Protein AF-V4LLI7-F1 (afdb_monomer)

Radius of gyration: 24.51 Å; Cα contacts (8 Å, |Δi|>4): 148; chains: 1; bounding box: 52×26×86 Å

pLDDT: mean 81.38, std 11.49, range [40.97, 94.88]

Nearest PDB structures (foldseek):
  4tx5-assembly1_A  TM=6.443E-01  e=1.376E+00  Homo sapiens
  8gl3-assembly1_A  TM=2.861E-01  e=9.335E-01  synthetic construct
  7sqc-assembly1_W1  TM=3.956E-01  e=3.633E+00  Chlamydomonas reinhardtii
  1i4d-assembly1_A  TM=3.201E-01  e=7.898E+00  Homo sapiens
  1jad-assembly1_B  TM=3.041E-01  e=8.291E+00  Meleagris gallopavo

Foldseek 3Di:
DPPVVLVVVLVVLLVVLVVQLVVLVVCLVVLLVVLVVQLVVLQVQLVVLCVVLVPDDPCNLVSLLVSLVSLLVLQVSLVVSLVVSLVSLLSNLVSLLVSLVSCVVVVNNPPDPSCVVVVVVVLSVVSVPPVSSVVVSVCQCDPPPHPSNVSNVVSNCSNVVSNCCSVVSVVVVVVVVVVVD

Solvent-accessible surface area (backbone atoms only — not comparable to full-atom values): 9522 Å² total; per-residue (Å²): 146,69,67,74,61,60,61,54,50,49,54,53,50,51,52,49,41,53,50,53,29,50,49,26,50,48,52,30,55,50,53,49,50,52,49,52,54,49,49,52,49,44,50,52,52,23,51,53,31,37,58,51,23,73,46,89,52,100,55,16,69,56,26,41,51,52,20,23,53,47,26,43,52,38,31,62,50,30,57,52,49,49,55,54,43,50,51,29,49,50,52,26,47,51,35,50,52,51,50,48,51,52,29,50,77,69,73,50,47,93,75,45,77,84,43,48,67,44,58,75,69,57,44,68,81,44,64,86,39,66,70,50,45,54,49,49,49,50,45,62,66,62,38,78,90,32,72,65,35,54,49,50,51,51,38,48,50,52,14,50,54,28,37,52,48,29,52,51,52,52,52,53,50,54,54,48,56,70,74,75,113

Mean predicted aligned error: 8.88 Å

Sequence (181 aa):
MSDINAEHVSMEELSLVRTEMLTALGMFLEHLKYTVTLMTSIIAVALALASFGLREGEYANLAVVVSSVLLFAVLPISIVSTKIVRRYYKIYASNYIYSARLHKAAGAVPEHPWNQDLINCGFLEDIDSEDAVDKFIDDECNDEKHSWYFYKRLLAAFGICCTIAAIVFPMYWFGFVANSG

Secondary structure (DSSP, 8-state):
--SHHHHHHHHHHHHHHHHHHHHHHHHHHHHHHHHHHHHHHHHHHHHHHHHHHTS-STTHHHHHHHHHHHHHHHHHHHHHHHHHHHHHHHHHHHHHHHHHHHHHHTT-GGG-GGGHHHHHTTTTTTTT-HHHHHHHHHHHTT-TTSHHHHHHHHHHHHHHHHHHHHHHHHHHHHHHHHH--

Structure (mmCIF, N/CA/C/O backbone):
data_AF-V4LLI7-F1
#
_entry.id   AF-V4LLI7-F1
#
loop_
_atom_site.group_PDB
_atom_site.id
_atom_site.type_symbol
_atom_site.label_atom_id
_atom_site.label_alt_id
_atom_site.label_comp_id
_atom_site.label_asym_id
_atom_site.label_entity_id
_atom_site.label_seq_id
_atom_site.pdbx_PDB_ins_code
_atom_site.Cartn_x
_atom_site.Cartn_y
_atom_site.Cartn_z
_atom_site.occupancy
_atom_site.B_iso_or_equiv
_atom_site.auth_seq_id
_atom_site.auth_comp_id
_atom_site.auth_asym_id
_atom_site.auth_atom_id
_atom_site.pdbx_PDB_model_num
ATOM 1 N N . MET A 1 1 ? 16.791 3.839 -47.723 1.00 40.97 1 MET A N 1
ATOM 2 C CA . MET A 1 1 ? 15.669 4.790 -47.536 1.00 40.97 1 MET A CA 1
ATOM 3 C C . MET A 1 1 ? 14.623 4.153 -46.613 1.00 40.97 1 MET A C 1
ATOM 5 O O . MET A 1 1 ? 13.470 4.021 -46.993 1.00 40.97 1 MET A O 1
ATOM 9 N N . SER A 1 2 ? 15.047 3.716 -45.417 1.00 44.56 2 SER A N 1
ATOM 10 C CA . SER A 1 2 ? 14.179 3.105 -44.390 1.00 44.56 2 SER A CA 1
ATOM 11 C C . SER A 1 2 ? 14.598 3.434 -42.950 1.00 44.56 2 SER A C 1
ATOM 13 O O . SER A 1 2 ? 13.983 2.921 -42.027 1.00 44.56 2 SER A O 1
ATOM 15 N N . ASP A 1 3 ? 15.602 4.289 -42.739 1.00 46.53 3 ASP A N 1
ATOM 16 C CA . ASP A 1 3 ? 16.143 4.547 -41.393 1.00 46.53 3 ASP A CA 1
ATOM 17 C C . ASP A 1 3 ? 15.426 5.695 -40.665 1.00 46.53 3 ASP A C 1
ATOM 19 O O . ASP A 1 3 ? 15.459 5.777 -39.446 1.00 46.53 3 ASP A O 1
ATOM 23 N N . ILE A 1 4 ? 14.674 6.526 -41.397 1.00 48.38 4 ILE A N 1
ATOM 24 C CA . ILE A 1 4 ? 13.946 7.673 -40.826 1.00 48.38 4 ILE A CA 1
ATOM 25 C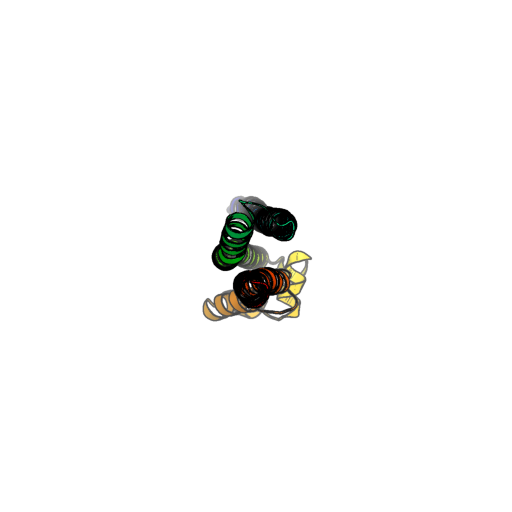 C . ILE A 1 4 ? 12.702 7.220 -40.034 1.00 48.38 4 ILE A C 1
ATOM 27 O O . ILE A 1 4 ? 12.253 7.933 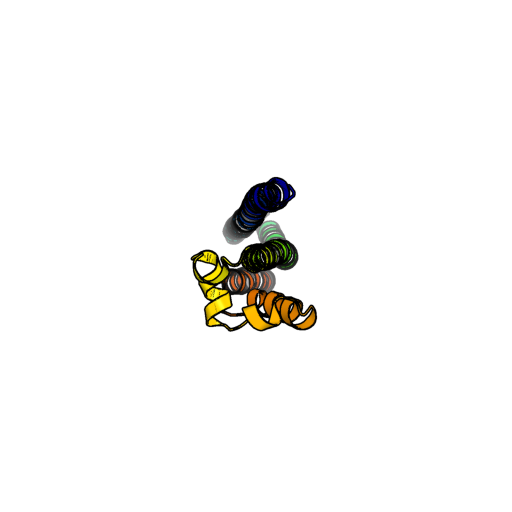-39.146 1.00 48.38 4 ILE A O 1
ATOM 31 N N . ASN A 1 5 ? 12.165 6.020 -40.292 1.00 49.16 5 ASN A N 1
ATOM 32 C CA . ASN A 1 5 ? 10.968 5.526 -39.597 1.00 49.16 5 ASN A CA 1
ATOM 33 C C . ASN A 1 5 ? 11.275 4.763 -38.299 1.00 49.16 5 ASN A C 1
ATOM 35 O O . ASN A 1 5 ? 10.436 4.761 -37.409 1.00 49.16 5 ASN A O 1
ATOM 39 N N . ALA A 1 6 ? 12.444 4.131 -38.160 1.00 50.97 6 ALA A N 1
ATOM 40 C CA . ALA A 1 6 ? 12.778 3.380 -36.944 1.00 50.97 6 ALA A CA 1
ATOM 41 C C . ALA A 1 6 ? 13.158 4.310 -35.777 1.00 50.97 6 ALA A C 1
ATOM 43 O O . ALA A 1 6 ? 12.770 4.076 -34.636 1.00 50.97 6 ALA A O 1
ATOM 44 N N . GLU A 1 7 ? 13.869 5.399 -36.075 1.00 52.12 7 GLU A N 1
ATOM 45 C CA . GLU A 1 7 ? 14.318 6.377 -35.078 1.00 52.12 7 GLU A CA 1
ATOM 46 C C . GLU A 1 7 ? 13.181 7.305 -34.603 1.00 52.12 7 GLU A C 1
ATOM 48 O O . GLU A 1 7 ? 13.148 7.729 -33.451 1.00 52.12 7 GLU A O 1
ATOM 53 N N . HIS A 1 8 ? 12.197 7.584 -35.464 1.00 51.03 8 HIS A N 1
ATOM 54 C CA . HIS A 1 8 ? 11.041 8.411 -35.100 1.00 51.03 8 HIS A CA 1
ATOM 55 C C . HIS A 1 8 ? 10.012 7.647 -34.250 1.00 51.03 8 HIS A C 1
ATOM 57 O O . HIS A 1 8 ? 9.413 8.230 -33.346 1.00 51.03 8 HIS A O 1
ATOM 63 N N . VAL A 1 9 ? 9.844 6.344 -34.514 1.00 54.94 9 VAL A N 1
ATOM 64 C CA . VAL A 1 9 ? 8.991 5.442 -33.723 1.00 54.94 9 VAL A CA 1
ATOM 65 C C . VAL A 1 9 ? 9.580 5.232 -32.326 1.00 54.94 9 VAL A C 1
ATOM 67 O O . VAL A 1 9 ? 8.841 5.294 -31.348 1.00 54.94 9 VAL A O 1
ATOM 70 N N . SER A 1 10 ? 10.907 5.111 -32.196 1.00 66.75 10 SER A N 1
ATOM 71 C CA . SER A 1 10 ? 11.543 4.896 -30.890 1.00 66.75 10 SER A CA 1
ATOM 72 C C . SER A 1 10 ? 11.379 6.084 -29.935 1.00 66.75 10 SER A C 1
ATOM 74 O O . SER A 1 10 ? 11.133 5.879 -28.749 1.00 66.75 10 SER A O 1
ATOM 76 N N . MET A 1 11 ? 11.451 7.329 -30.423 1.00 68.06 11 MET A N 1
ATOM 77 C CA . MET A 1 11 ? 11.279 8.524 -29.583 1.00 68.06 11 MET A CA 1
ATOM 78 C C . MET A 1 11 ? 9.832 8.732 -29.126 1.00 68.06 11 MET A C 1
ATOM 80 O O . MET A 1 11 ? 9.595 9.096 -27.970 1.00 68.06 11 MET A O 1
ATOM 84 N N . GLU A 1 12 ? 8.860 8.487 -30.007 1.00 76.12 12 GLU A N 1
ATOM 85 C CA . GLU A 1 12 ? 7.439 8.562 -29.658 1.00 76.12 12 GLU A CA 1
ATOM 86 C C . GLU A 1 12 ? 7.077 7.469 -28.641 1.00 76.12 12 GLU A C 1
ATOM 88 O O . GLU A 1 12 ? 6.491 7.769 -27.598 1.00 76.12 12 GLU A O 1
ATOM 93 N N . GLU A 1 13 ? 7.543 6.236 -28.860 1.00 76.56 13 GLU A N 1
ATOM 94 C CA . GLU A 1 13 ? 7.381 5.118 -27.925 1.00 76.56 13 GLU A CA 1
ATOM 95 C C . GLU A 1 13 ? 8.051 5.389 -26.573 1.00 76.56 13 GLU A C 1
ATOM 97 O O . GLU A 1 13 ? 7.426 5.204 -25.531 1.00 76.56 13 GLU A O 1
ATOM 102 N N . LEU A 1 14 ? 9.284 5.905 -26.549 1.00 73.81 14 LEU A N 1
ATOM 103 C CA . LEU A 1 14 ? 9.975 6.280 -25.310 1.00 73.81 14 LEU A CA 1
ATOM 104 C C . LEU A 1 14 ? 9.216 7.366 -24.534 1.00 73.81 14 LEU A C 1
ATOM 106 O O . LEU A 1 14 ? 9.116 7.301 -23.305 1.00 73.81 14 LEU A O 1
ATOM 110 N N . SER A 1 15 ? 8.655 8.353 -25.237 1.00 80.69 15 SER A N 1
ATOM 111 C CA . SER A 1 15 ? 7.860 9.418 -24.619 1.00 80.69 15 SER A CA 1
ATOM 112 C C . SER A 1 15 ? 6.543 8.897 -24.028 1.00 80.69 15 SER A C 1
ATOM 114 O O . SER A 1 15 ? 6.158 9.297 -22.922 1.00 80.69 15 SER A O 1
ATOM 116 N N . LEU A 1 16 ? 5.895 7.950 -24.712 1.00 84.00 16 LEU A N 1
ATOM 117 C CA . LEU A 1 16 ? 4.684 7.286 -24.243 1.00 84.00 16 LEU A CA 1
ATOM 118 C C . LEU A 1 16 ? 4.978 6.445 -22.999 1.00 84.00 16 LEU A C 1
ATOM 120 O O . LEU A 1 16 ? 4.323 6.616 -21.976 1.00 84.00 16 LEU A O 1
ATOM 124 N N . VAL A 1 17 ? 6.017 5.610 -23.042 1.00 82.69 17 VAL A N 1
ATOM 125 C CA . VAL A 1 17 ? 6.423 4.743 -21.924 1.00 82.69 17 VAL A CA 1
ATOM 126 C C . VAL A 1 17 ? 6.783 5.561 -20.694 1.00 82.69 17 VAL A C 1
ATOM 128 O O . VAL A 1 17 ? 6.377 5.232 -19.580 1.00 82.69 17 VAL A O 1
ATOM 131 N N . ARG A 1 18 ? 7.490 6.678 -20.884 1.00 81.38 18 ARG A N 1
ATOM 132 C CA . ARG A 1 18 ? 7.769 7.632 -19.809 1.00 81.38 18 ARG A CA 1
ATOM 133 C C . ARG A 1 18 ? 6.481 8.179 -19.194 1.00 81.38 18 ARG A C 1
ATOM 135 O O . ARG A 1 18 ? 6.380 8.268 -17.971 1.00 81.38 18 ARG A O 1
ATOM 142 N N . THR A 1 19 ? 5.516 8.555 -20.026 1.00 87.00 19 THR A N 1
ATOM 143 C CA . THR A 1 19 ? 4.228 9.093 -19.574 1.00 87.00 19 THR A CA 1
ATOM 144 C C . THR A 1 19 ? 3.424 8.043 -18.810 1.00 87.00 19 THR A C 1
ATOM 146 O O . THR A 1 19 ? 2.926 8.332 -17.723 1.00 87.00 19 THR A O 1
ATOM 149 N N . GLU A 1 20 ? 3.357 6.811 -19.311 1.00 85.44 20 GLU A N 1
ATOM 150 C CA . GLU A 1 20 ? 2.684 5.686 -18.653 1.00 85.44 20 GLU A CA 1
ATOM 151 C C . GLU A 1 20 ? 3.346 5.320 -17.320 1.00 85.44 20 GLU A C 1
ATOM 153 O O . GLU A 1 20 ? 2.668 5.132 -16.310 1.00 85.44 20 GLU A O 1
ATOM 158 N N . MET A 1 21 ? 4.680 5.301 -17.270 1.00 84.12 21 MET A N 1
ATOM 159 C CA . MET A 1 21 ? 5.430 5.033 -16.044 1.00 84.12 21 MET A CA 1
ATOM 160 C C . MET A 1 21 ? 5.173 6.103 -14.973 1.00 84.12 21 MET A C 1
ATOM 162 O O . MET A 1 21 ? 4.909 5.772 -13.815 1.00 84.12 21 MET A O 1
ATOM 166 N N . LEU A 1 22 ? 5.202 7.387 -15.353 1.00 85.94 22 LEU A N 1
ATOM 167 C CA . LEU A 1 22 ? 4.898 8.498 -14.444 1.00 85.94 22 LEU A CA 1
ATOM 168 C C . LEU A 1 22 ? 3.431 8.491 -14.005 1.00 85.94 22 LEU A C 1
ATOM 170 O O . LEU A 1 22 ? 3.147 8.751 -12.837 1.00 85.94 22 LEU A O 1
ATOM 174 N N . THR A 1 23 ? 2.510 8.142 -14.902 1.00 89.12 23 THR A N 1
ATOM 175 C CA . THR A 1 23 ? 1.084 7.985 -14.586 1.00 89.12 23 THR A CA 1
ATOM 176 C C . THR A 1 23 ? 0.868 6.849 -13.588 1.00 89.12 23 THR A C 1
ATOM 178 O O . THR A 1 23 ? 0.175 7.033 -12.589 1.00 89.12 23 THR A O 1
ATOM 181 N N . ALA A 1 24 ? 1.514 5.696 -13.785 1.00 86.00 24 ALA A N 1
ATOM 182 C CA . ALA A 1 24 ? 1.456 4.568 -12.857 1.00 86.00 24 ALA A CA 1
ATOM 183 C C . ALA A 1 24 ? 2.016 4.927 -11.472 1.00 86.00 24 ALA A C 1
ATOM 185 O O . ALA A 1 24 ? 1.401 4.603 -10.453 1.00 86.00 24 ALA A O 1
ATOM 186 N N . LEU A 1 25 ? 3.140 5.650 -11.428 1.00 86.00 25 LEU A N 1
ATOM 187 C CA . LEU A 1 25 ? 3.723 6.142 -10.181 1.00 86.00 25 LEU A CA 1
ATOM 188 C C . LEU A 1 25 ? 2.816 7.179 -9.495 1.00 86.00 25 LEU A C 1
ATOM 190 O O . LEU A 1 25 ? 2.650 7.149 -8.275 1.00 86.00 25 LEU A O 1
AT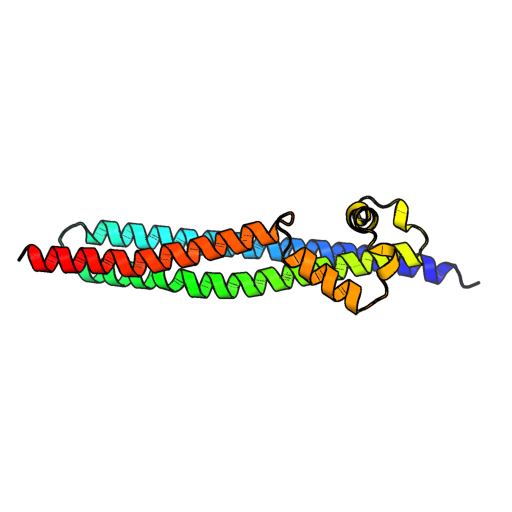OM 194 N N . GLY A 1 26 ? 2.185 8.059 -10.275 1.00 88.19 26 GLY A N 1
ATOM 195 C CA . GLY A 1 26 ? 1.189 9.016 -9.798 1.00 88.19 26 GLY A CA 1
ATOM 196 C C . GLY A 1 26 ? -0.005 8.316 -9.152 1.00 88.19 26 GLY A C 1
ATOM 197 O O . GLY A 1 26 ? -0.313 8.583 -7.992 1.00 88.19 26 GLY A O 1
ATOM 198 N N . MET A 1 27 ? -0.605 7.344 -9.846 1.00 88.50 27 MET A N 1
ATOM 199 C CA . MET A 1 27 ? -1.709 6.530 -9.321 1.00 88.50 27 MET A CA 1
ATOM 200 C C . MET A 1 27 ? -1.313 5.767 -8.051 1.00 88.50 27 MET A C 1
ATOM 202 O O . MET A 1 27 ? -2.100 5.689 -7.107 1.00 88.50 27 MET A O 1
ATOM 206 N N . PHE A 1 28 ? -0.089 5.234 -7.995 1.00 88.00 28 PHE A N 1
ATOM 207 C CA . PHE A 1 28 ? 0.460 4.588 -6.804 1.00 88.00 28 PHE A CA 1
ATOM 208 C C . PHE A 1 28 ? 0.498 5.545 -5.601 1.00 88.00 28 PHE A C 1
ATOM 210 O O . PHE A 1 28 ? -0.060 5.226 -4.547 1.00 88.00 28 PHE A O 1
ATOM 217 N N . LEU A 1 29 ? 1.112 6.723 -5.757 1.00 87.62 29 LEU A N 1
ATOM 218 C CA . LEU A 1 29 ? 1.264 7.703 -4.675 1.00 87.62 29 LEU A CA 1
ATOM 219 C C . LEU A 1 29 ? -0.080 8.289 -4.239 1.00 87.62 29 LEU A C 1
ATOM 221 O O . LEU A 1 29 ? -0.334 8.455 -3.045 1.00 87.62 29 LEU A O 1
ATOM 225 N N . GLU A 1 30 ? -0.950 8.587 -5.196 1.00 92.62 30 GLU A N 1
ATOM 226 C CA . GLU A 1 30 ? -2.263 9.164 -4.945 1.00 92.62 30 GLU A CA 1
ATOM 227 C C . GLU A 1 30 ? -3.174 8.176 -4.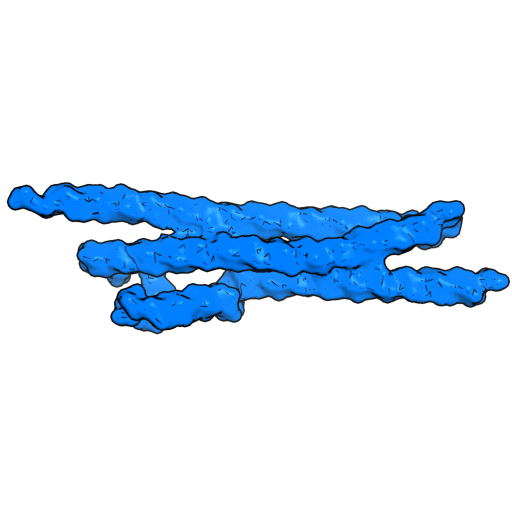209 1.00 92.62 30 GLU A C 1
ATOM 229 O O . GLU A 1 30 ? -3.752 8.511 -3.171 1.00 92.62 30 GLU A O 1
ATOM 234 N N . HIS A 1 31 ? -3.240 6.924 -4.670 1.00 91.12 31 HIS A N 1
ATOM 235 C CA . HIS A 1 31 ? -4.050 5.897 -4.018 1.00 91.12 31 HIS A CA 1
ATOM 236 C C . HIS A 1 31 ? -3.553 5.588 -2.605 1.00 91.12 31 HIS A C 1
ATOM 238 O O . HIS A 1 31 ? -4.351 5.407 -1.679 1.00 91.12 31 HIS A O 1
ATOM 244 N N . LEU A 1 32 ? -2.233 5.564 -2.418 1.00 89.00 32 LEU A N 1
ATOM 245 C CA . LEU A 1 32 ? -1.625 5.401 -1.108 1.00 89.00 32 LEU A CA 1
ATOM 246 C C . LEU A 1 32 ? -1.983 6.568 -0.179 1.00 89.00 32 LEU A C 1
ATOM 248 O O . LEU A 1 32 ? -2.425 6.329 0.946 1.00 89.00 32 LEU A O 1
ATOM 252 N N . LYS A 1 33 ? -1.845 7.814 -0.647 1.00 91.81 33 LYS A N 1
ATOM 253 C CA . LYS A 1 33 ? -2.213 9.015 0.115 1.00 91.81 33 LYS A CA 1
ATOM 254 C C . LYS A 1 33 ? -3.666 8.937 0.572 1.00 91.81 33 LYS A C 1
ATOM 256 O O . LYS A 1 33 ? -3.926 9.044 1.768 1.00 91.81 33 LYS A O 1
ATOM 261 N N . TYR A 1 34 ? -4.600 8.687 -0.345 1.00 92.81 34 TYR A N 1
ATOM 262 C CA . TYR A 1 34 ? -6.019 8.587 -0.001 1.00 92.81 34 TYR A CA 1
ATOM 263 C C . TYR A 1 34 ? -6.319 7.424 0.942 1.00 92.81 34 TYR A C 1
ATOM 265 O O . TYR A 1 34 ? -7.104 7.592 1.871 1.00 92.81 34 TYR A O 1
ATOM 273 N N . THR A 1 35 ? -5.661 6.276 0.762 1.00 92.44 35 THR A N 1
ATOM 274 C CA . THR A 1 35 ? -5.806 5.127 1.666 1.00 92.44 35 THR A CA 1
ATOM 275 C C . THR A 1 35 ? -5.364 5.486 3.083 1.00 92.44 35 THR A C 1
ATOM 277 O O . THR A 1 35 ? -6.108 5.262 4.036 1.00 92.44 35 THR A O 1
ATOM 280 N N . VAL A 1 36 ? -4.175 6.073 3.241 1.00 90.88 36 VAL A N 1
ATOM 281 C CA . VAL A 1 36 ? -3.646 6.458 4.556 1.00 90.88 36 VAL A CA 1
ATOM 282 C C . VAL A 1 36 ? -4.521 7.540 5.190 1.00 90.88 36 VAL A C 1
ATOM 284 O O . VAL A 1 36 ? -4.859 7.441 6.370 1.00 90.88 36 VAL A O 1
ATOM 287 N N . THR A 1 37 ? -4.960 8.538 4.419 1.00 94.12 37 THR A N 1
ATOM 288 C CA . THR A 1 37 ? -5.888 9.572 4.902 1.00 94.12 37 THR A CA 1
ATOM 289 C C . THR A 1 37 ? -7.221 8.971 5.352 1.00 94.12 37 THR A C 1
ATOM 291 O O . THR A 1 37 ? -7.721 9.326 6.418 1.00 94.12 37 THR A O 1
ATOM 294 N N . LEU A 1 38 ? -7.787 8.029 4.596 1.00 93.31 38 LEU A N 1
ATOM 295 C CA . LEU A 1 38 ? -9.023 7.342 4.965 1.00 93.31 38 LEU A CA 1
ATOM 296 C C . LEU A 1 38 ? -8.854 6.551 6.269 1.00 93.31 38 LEU A C 1
ATOM 298 O O . LEU A 1 38 ? -9.646 6.725 7.192 1.00 93.31 38 LEU A O 1
ATOM 302 N N . MET A 1 39 ? -7.804 5.730 6.378 1.00 93.06 39 MET A N 1
ATOM 303 C CA . MET A 1 39 ? -7.538 4.936 7.583 1.00 93.06 39 MET A CA 1
ATOM 304 C C . MET A 1 39 ? -7.331 5.812 8.817 1.00 93.06 39 MET A C 1
ATOM 306 O O . MET A 1 39 ? -7.934 5.568 9.857 1.00 93.06 39 MET A O 1
ATOM 310 N N . THR A 1 40 ? -6.513 6.857 8.702 1.00 93.31 40 THR A N 1
ATOM 311 C CA . THR A 1 40 ? -6.261 7.790 9.811 1.00 93.31 40 THR A CA 1
ATOM 312 C C . THR A 1 40 ? -7.519 8.558 10.215 1.00 93.31 40 THR A C 1
ATOM 314 O O . THR A 1 40 ? -7.747 8.745 11.408 1.00 93.31 40 THR A O 1
ATOM 317 N N . SER A 1 41 ? -8.385 8.917 9.262 1.00 94.88 41 SER A N 1
ATOM 318 C CA . SER A 1 41 ? -9.689 9.531 9.551 1.00 94.88 41 SER A CA 1
ATOM 319 C C . SER A 1 41 ? -10.616 8.573 10.299 1.00 94.88 41 SER A C 1
ATOM 321 O O . SER A 1 41 ? -11.228 8.967 11.289 1.00 94.88 41 SER A O 1
ATOM 323 N N . ILE A 1 42 ? -10.688 7.305 9.878 1.00 93.56 42 ILE A N 1
ATOM 324 C CA . ILE A 1 42 ? -11.467 6.268 10.574 1.00 93.56 42 ILE A CA 1
ATOM 325 C C . ILE A 1 42 ? -10.964 6.099 12.011 1.00 93.56 42 ILE A C 1
ATOM 327 O O . ILE A 1 42 ? -11.768 6.091 12.940 1.00 93.56 42 ILE A O 1
ATOM 331 N N . ILE A 1 43 ? -9.644 6.020 12.204 1.00 92.94 43 ILE A N 1
ATOM 332 C CA . ILE A 1 43 ? -9.028 5.917 13.532 1.00 92.94 43 ILE A CA 1
ATOM 333 C C . ILE A 1 43 ? -9.380 7.142 14.383 1.00 92.94 43 ILE A C 1
ATOM 335 O O . ILE A 1 43 ? -9.803 6.986 15.525 1.00 92.94 43 ILE A O 1
ATOM 339 N N . ALA A 1 44 ? -9.255 8.353 13.836 1.00 94.31 44 ALA A N 1
ATOM 340 C CA . ALA A 1 44 ? -9.574 9.584 14.555 1.00 94.31 44 ALA A CA 1
ATOM 341 C C . ALA A 1 44 ? -11.047 9.629 14.993 1.00 94.31 44 ALA A C 1
ATOM 343 O O . ALA A 1 44 ? -11.337 9.943 16.148 1.00 94.31 44 ALA A O 1
ATOM 344 N N . VAL A 1 45 ? -11.975 9.258 14.104 1.00 94.06 45 VAL A N 1
ATOM 345 C CA . VAL A 1 45 ? -13.409 9.179 14.420 1.00 94.06 45 VAL A CA 1
ATOM 346 C C . VAL A 1 45 ? -13.678 8.107 15.476 1.00 94.06 45 VAL A C 1
ATOM 348 O O . VAL A 1 45 ? -14.404 8.363 16.434 1.00 94.06 45 VAL A O 1
ATOM 351 N N . ALA A 1 46 ? -13.069 6.926 15.352 1.00 91.75 46 ALA A N 1
ATOM 352 C CA . ALA A 1 46 ? -13.233 5.853 16.324 1.00 91.75 46 ALA A CA 1
ATOM 353 C C . ALA A 1 46 ? -12.711 6.246 17.715 1.00 91.75 46 ALA A C 1
ATOM 355 O O . ALA A 1 46 ? -13.384 5.984 18.708 1.00 91.75 46 ALA A O 1
ATOM 356 N N . LEU A 1 47 ? -11.561 6.924 17.794 1.00 89.69 47 LEU A N 1
ATOM 357 C CA . LEU A 1 47 ? -11.014 7.444 19.050 1.00 89.69 47 LEU A CA 1
ATOM 358 C C . LEU A 1 47 ? -11.903 8.535 19.653 1.00 89.69 47 LEU A C 1
ATOM 360 O O . LEU A 1 47 ? -12.132 8.535 20.862 1.00 89.69 47 LEU A O 1
ATOM 364 N N . ALA A 1 48 ? -12.446 9.432 18.827 1.00 90.50 48 ALA A N 1
ATOM 365 C CA . ALA A 1 48 ? -13.396 10.436 19.289 1.00 90.50 48 ALA A CA 1
ATOM 366 C C . ALA A 1 48 ? -14.640 9.767 19.897 1.00 90.50 48 ALA A C 1
ATOM 368 O O . ALA A 1 48 ? -15.003 10.072 21.032 1.00 90.50 48 ALA A O 1
ATOM 369 N N . LEU A 1 49 ? -15.240 8.794 19.206 1.00 88.31 49 LEU A N 1
ATOM 370 C CA . LEU A 1 49 ? -16.390 8.032 19.707 1.00 88.31 49 LEU A CA 1
ATOM 371 C C . LEU A 1 49 ? -16.062 7.236 20.976 1.00 88.31 49 LEU A C 1
ATOM 373 O O . LEU A 1 49 ? -16.834 7.262 21.930 1.00 88.31 49 LEU A O 1
ATOM 377 N N . ALA A 1 50 ? -14.898 6.588 21.028 1.00 83.75 50 ALA A N 1
ATOM 378 C CA . ALA A 1 50 ? -14.415 5.902 22.221 1.00 83.75 50 ALA A CA 1
ATOM 379 C C . ALA A 1 50 ? -14.292 6.862 23.417 1.00 83.75 50 ALA A C 1
ATOM 381 O O . ALA A 1 50 ? -14.721 6.527 24.518 1.00 83.75 50 ALA A O 1
ATOM 382 N N . SER A 1 51 ? -13.779 8.078 23.197 1.00 83.25 51 SER A N 1
ATOM 383 C CA . SER A 1 51 ? -13.664 9.101 24.244 1.00 83.25 51 SER A CA 1
ATOM 384 C C . SER A 1 51 ? -15.023 9.596 24.752 1.00 83.25 51 SER A C 1
ATOM 386 O O . SER A 1 51 ? -15.168 9.863 25.944 1.00 83.25 51 SER A O 1
ATOM 388 N N . PHE A 1 52 ? -16.034 9.665 23.876 1.00 79.38 52 PHE A N 1
ATOM 389 C CA . PHE A 1 52 ? -17.417 9.914 24.285 1.00 79.38 52 PHE A CA 1
ATOM 390 C C . PHE A 1 52 ? -17.984 8.742 25.083 1.00 79.38 52 PHE A C 1
ATOM 392 O O . PHE A 1 52 ? -18.679 8.978 26.061 1.00 79.38 52 PHE A O 1
ATOM 399 N N . GLY A 1 53 ? -17.647 7.504 24.710 1.00 70.62 53 GLY A N 1
ATOM 400 C CA . GLY A 1 53 ? -18.042 6.299 25.439 1.00 70.62 53 GLY A CA 1
ATOM 401 C C . GLY A 1 53 ? -17.551 6.277 26.886 1.00 70.62 53 GLY A C 1
ATOM 402 O O . GLY A 1 53 ? -18.297 5.886 27.770 1.00 70.62 53 GLY A O 1
ATOM 403 N N . LEU A 1 54 ? -16.343 6.785 27.150 1.00 70.12 54 LEU A N 1
ATOM 404 C CA . LEU A 1 54 ? -15.794 6.896 28.509 1.00 70.12 54 LEU A CA 1
ATOM 405 C C . LEU A 1 54 ? -16.565 7.872 29.415 1.00 70.12 54 LEU A C 1
ATOM 407 O O . LEU A 1 54 ? -16.394 7.840 30.632 1.00 70.12 54 LEU A O 1
ATOM 411 N N . ARG A 1 55 ? -17.382 8.764 28.847 1.00 71.25 55 ARG A N 1
ATOM 412 C CA . ARG A 1 55 ? -18.272 9.633 29.616 1.00 71.25 55 ARG A CA 1
ATOM 413 C C . ARG A 1 55 ? -19.579 8.874 29.817 1.00 71.25 55 ARG A C 1
ATOM 415 O O . ARG A 1 55 ? -20.332 8.700 28.865 1.00 71.25 55 ARG A O 1
ATOM 422 N N . GLU A 1 56 ? -19.817 8.399 31.039 1.00 63.88 56 GLU A N 1
ATOM 423 C CA . GLU A 1 56 ? -21.039 7.676 31.406 1.00 63.88 56 GLU A CA 1
ATOM 424 C C . GLU A 1 56 ? -22.287 8.411 30.884 1.00 63.88 56 GLU A C 1
ATOM 426 O O . GLU A 1 56 ? -22.533 9.574 31.210 1.00 63.88 56 GLU A O 1
ATOM 431 N N . GLY A 1 57 ? -23.048 7.746 30.014 1.00 67.38 57 GLY A N 1
ATOM 432 C CA . GLY A 1 57 ? -24.222 8.304 29.351 1.00 67.38 57 GLY A CA 1
ATOM 433 C C . GLY A 1 57 ? -24.979 7.239 28.562 1.00 67.38 57 GLY A C 1
ATOM 434 O O . GLY A 1 57 ? -24.429 6.182 28.248 1.00 67.38 57 GLY A O 1
ATOM 435 N N . GLU A 1 58 ? -26.238 7.517 28.209 1.00 75.81 58 GLU A N 1
ATOM 436 C CA . GLU A 1 58 ? -27.144 6.554 27.547 1.00 75.81 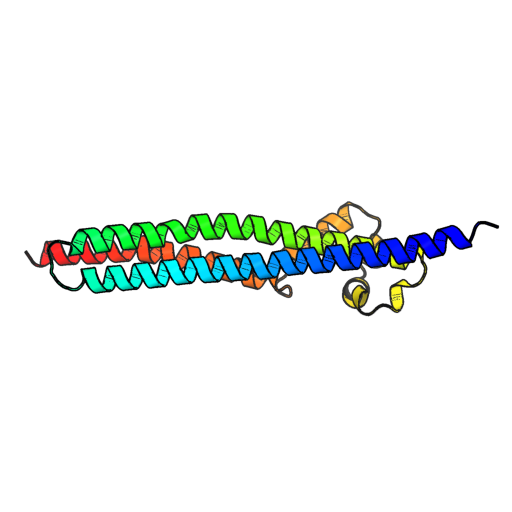58 GLU A CA 1
ATOM 437 C C . GLU A 1 58 ? -26.576 5.958 26.245 1.00 75.81 58 GLU A C 1
ATOM 439 O O . GLU A 1 58 ? -26.921 4.842 25.862 1.00 75.81 58 GLU A O 1
ATOM 444 N N . TYR A 1 59 ? -25.652 6.667 25.590 1.00 82.19 59 TYR A N 1
ATOM 445 C CA . TYR A 1 59 ? -25.054 6.263 24.315 1.00 82.19 59 TYR A CA 1
ATOM 446 C C . TYR A 1 59 ? -23.640 5.685 24.435 1.00 82.19 59 TYR A C 1
ATOM 448 O O . TYR A 1 59 ? -23.028 5.382 23.411 1.00 82.19 59 TYR A O 1
ATOM 456 N N . ALA A 1 60 ? -23.111 5.500 25.648 1.00 82.38 60 ALA A N 1
ATOM 457 C CA . ALA A 1 60 ? -21.733 5.056 25.851 1.00 82.38 60 ALA A CA 1
ATOM 458 C C . ALA A 1 60 ? -21.458 3.681 25.218 1.00 82.38 60 ALA A C 1
ATOM 460 O O . ALA A 1 60 ? -20.521 3.519 24.436 1.00 82.38 60 ALA A O 1
ATOM 461 N N . ASN A 1 61 ? -22.345 2.713 25.462 1.00 84.44 61 ASN A N 1
ATOM 462 C CA . ASN A 1 61 ? -22.242 1.372 24.880 1.00 84.44 61 ASN A CA 1
ATOM 463 C C . ASN A 1 61 ? -22.348 1.399 23.348 1.00 84.44 61 ASN A C 1
ATOM 465 O O . ASN A 1 61 ? -21.596 0.707 22.664 1.00 84.44 61 ASN A O 1
ATOM 469 N N . LEU A 1 62 ? -23.243 2.228 22.799 1.00 87.81 62 LEU A N 1
ATOM 470 C CA . LEU A 1 62 ? -23.387 2.384 21.352 1.00 87.81 62 LEU A CA 1
ATOM 471 C C . LEU A 1 62 ? -22.117 2.985 20.734 1.00 87.81 62 LEU A C 1
ATOM 473 O O . LEU A 1 62 ? -21.649 2.496 19.709 1.00 87.81 62 LEU A O 1
ATOM 477 N N . ALA A 1 63 ? -21.526 3.998 21.372 1.00 88.31 63 ALA A N 1
ATOM 478 C CA . ALA A 1 63 ? -20.300 4.638 20.906 1.00 88.31 63 ALA A CA 1
ATOM 479 C C . ALA A 1 63 ? -19.111 3.662 20.874 1.00 88.31 63 ALA A C 1
ATOM 481 O O . ALA A 1 63 ? -18.355 3.657 19.902 1.00 88.31 63 ALA A O 1
ATOM 482 N N . VAL A 1 64 ? -18.986 2.795 21.887 1.00 87.38 64 VAL A N 1
ATOM 483 C CA . VAL A 1 64 ? -17.962 1.734 21.951 1.00 87.38 64 VAL A CA 1
ATOM 484 C C . VAL A 1 64 ? -18.166 0.684 20.855 1.00 87.38 64 VAL A C 1
ATOM 486 O O . VAL A 1 64 ? -17.203 0.255 20.217 1.00 87.38 64 VAL A O 1
ATOM 489 N N . VAL A 1 65 ? -19.409 0.274 20.591 1.00 89.44 65 VAL A N 1
ATOM 490 C CA . VAL A 1 65 ? -19.706 -0.682 19.512 1.00 89.44 65 VAL A CA 1
ATOM 491 C C . VAL A 1 65 ? -19.381 -0.073 18.148 1.00 89.44 65 VAL A C 1
ATOM 493 O O . VAL A 1 65 ? -18.678 -0.693 17.351 1.00 89.44 65 VAL A O 1
ATOM 496 N N . VAL A 1 66 ? -19.832 1.156 17.883 1.00 91.12 66 VAL A N 1
ATOM 497 C CA . VAL A 1 66 ? -19.594 1.835 16.601 1.00 91.12 66 VAL A CA 1
ATOM 498 C C . VAL A 1 66 ? -18.102 2.083 16.373 1.00 91.12 66 VAL A C 1
ATOM 500 O O . VAL A 1 66 ? -17.609 1.807 15.279 1.00 91.12 66 VAL A O 1
ATOM 503 N N . SER A 1 67 ? -17.357 2.543 17.385 1.00 91.94 67 SER A N 1
ATOM 504 C CA . SER A 1 67 ? -15.907 2.742 17.259 1.00 91.94 67 SER A CA 1
ATOM 505 C C . SER A 1 67 ? -15.179 1.438 16.930 1.00 91.94 67 SER A C 1
ATOM 507 O O . SER A 1 67 ? -14.288 1.422 16.083 1.00 91.94 67 SER A O 1
ATOM 509 N N . SER A 1 68 ? -15.607 0.327 17.524 1.00 91.25 68 SER A N 1
ATOM 510 C CA . SER A 1 68 ? -15.005 -0.989 17.296 1.00 91.25 68 SER A CA 1
ATOM 511 C C . SER A 1 68 ? -15.305 -1.528 15.902 1.00 91.25 68 SER A C 1
ATOM 513 O O . SER A 1 68 ? -14.407 -2.045 15.242 1.00 91.25 68 SER A O 1
ATOM 515 N N . VAL A 1 69 ? -16.528 -1.331 15.399 1.00 93.50 69 VAL A N 1
ATOM 516 C CA . VAL A 1 69 ? -16.884 -1.659 14.007 1.00 93.50 69 VAL A CA 1
ATOM 517 C C . VAL A 1 69 ? -16.034 -0.852 13.022 1.00 93.50 69 VAL A C 1
ATOM 519 O O . VAL A 1 69 ? -15.498 -1.415 12.067 1.00 93.50 69 VAL A O 1
ATOM 522 N N . LEU A 1 70 ? -15.862 0.451 13.269 1.00 93.25 70 LEU A N 1
ATOM 523 C CA . LEU A 1 70 ? -15.026 1.321 12.440 1.00 93.25 70 LEU A CA 1
ATOM 524 C C . LEU A 1 70 ? -13.562 0.861 12.422 1.00 93.25 70 LEU A C 1
ATOM 526 O O . LEU A 1 70 ? -12.969 0.750 11.350 1.00 93.25 70 LEU A O 1
ATOM 530 N N . LEU A 1 71 ? -12.989 0.541 13.584 1.00 93.75 71 LEU A N 1
ATOM 531 C CA . LEU A 1 71 ? -11.617 0.034 13.683 1.00 93.75 71 LEU A CA 1
ATOM 532 C C . LEU A 1 71 ? -11.454 -1.324 12.990 1.00 93.75 71 LEU A C 1
ATOM 534 O O . LEU A 1 71 ? -10.461 -1.543 12.295 1.00 93.75 71 LEU A O 1
ATOM 538 N N . PHE A 1 72 ? -12.439 -2.215 13.107 1.00 93.19 72 PHE A N 1
ATOM 539 C CA . PHE A 1 72 ? -12.410 -3.513 12.434 1.00 93.19 72 PHE A CA 1
ATOM 540 C C . PHE A 1 72 ? -12.458 -3.372 10.903 1.00 93.19 72 PHE A C 1
ATOM 542 O O . PHE A 1 72 ? -11.802 -4.128 10.187 1.00 93.19 72 PHE A O 1
ATOM 549 N N . ALA A 1 73 ? -13.164 -2.360 10.387 1.00 92.62 73 ALA A N 1
ATOM 550 C CA . ALA A 1 73 ? -13.235 -2.070 8.955 1.00 92.62 73 ALA A CA 1
ATOM 551 C C . ALA A 1 73 ? -11.892 -1.614 8.344 1.00 92.62 73 ALA A C 1
ATOM 553 O O . ALA A 1 73 ? -11.711 -1.710 7.130 1.00 92.62 73 ALA A O 1
ATOM 554 N N . VAL A 1 74 ? -10.914 -1.180 9.149 1.00 93.56 74 VAL A N 1
ATOM 555 C CA . VAL A 1 74 ? -9.581 -0.782 8.654 1.00 93.56 74 VAL A CA 1
ATOM 556 C C . VAL A 1 74 ? -8.816 -1.968 8.051 1.00 93.56 74 VAL A C 1
ATOM 558 O O . VAL A 1 74 ? -8.081 -1.794 7.077 1.00 93.56 74 VAL A O 1
ATOM 561 N N . LEU A 1 75 ? -9.005 -3.185 8.571 1.00 91.88 75 LEU A N 1
ATOM 562 C CA . LEU A 1 75 ? -8.323 -4.382 8.071 1.00 91.88 75 LEU A CA 1
ATOM 563 C C . LEU A 1 75 ? -8.688 -4.734 6.617 1.00 91.88 75 LEU A C 1
ATOM 565 O O . LEU A 1 75 ? -7.770 -4.841 5.799 1.00 91.88 75 LEU A O 1
ATOM 569 N N . PRO A 1 76 ? -9.972 -4.897 6.238 1.00 93.75 76 PRO A N 1
ATOM 570 C CA . PRO A 1 76 ? -10.320 -5.166 4.847 1.00 93.75 76 PRO A CA 1
ATOM 571 C C . PRO A 1 76 ? -9.900 -4.023 3.915 1.00 93.75 76 PRO A C 1
ATOM 573 O O . PRO A 1 76 ? -9.426 -4.306 2.814 1.00 93.75 76 PRO A O 1
ATOM 576 N N . ILE A 1 77 ? -9.975 -2.757 4.357 1.00 92.69 77 ILE A N 1
ATOM 577 C CA . ILE A 1 77 ? -9.464 -1.609 3.586 1.00 92.69 77 ILE A CA 1
ATOM 578 C C . ILE A 1 77 ? -7.963 -1.781 3.324 1.00 92.69 77 ILE A C 1
ATOM 580 O O . ILE A 1 77 ? -7.521 -1.671 2.185 1.00 92.69 77 ILE A O 1
ATOM 584 N N . SER A 1 78 ? -7.182 -2.139 4.346 1.00 91.50 78 SER A N 1
ATOM 585 C CA . SER A 1 78 ? -5.743 -2.389 4.213 1.00 91.50 78 SER A CA 1
ATOM 586 C C . SER A 1 78 ? -5.415 -3.498 3.220 1.00 91.50 78 SER A C 1
ATOM 588 O O . SER A 1 78 ? -4.555 -3.320 2.351 1.00 91.50 78 SER A O 1
ATOM 590 N N . ILE A 1 79 ? -6.139 -4.616 3.278 1.00 91.81 79 ILE A N 1
ATOM 591 C CA . ILE A 1 79 ? -5.929 -5.750 2.371 1.00 91.81 79 ILE A CA 1
ATOM 592 C C . ILE A 1 79 ? -6.241 -5.354 0.923 1.00 91.81 79 ILE A C 1
ATOM 594 O O . ILE A 1 79 ? -5.460 -5.657 0.016 1.00 91.81 79 ILE A O 1
ATOM 598 N N . VAL A 1 80 ? -7.371 -4.681 0.692 1.00 93.19 80 VAL A N 1
ATOM 599 C CA . VAL A 1 80 ? -7.791 -4.255 -0.651 1.00 93.19 80 VAL A CA 1
ATOM 600 C C . VAL A 1 80 ? -6.826 -3.215 -1.213 1.00 93.19 80 VAL A C 1
ATOM 602 O O . VAL A 1 80 ? -6.322 -3.402 -2.322 1.00 93.19 80 VAL A O 1
ATOM 605 N N . SER A 1 81 ? -6.489 -2.182 -0.440 1.00 91.38 81 SER A N 1
ATOM 606 C CA . SER A 1 81 ? -5.532 -1.158 -0.861 1.00 91.38 81 SER A CA 1
ATOM 607 C C . SER A 1 81 ? -4.162 -1.756 -1.163 1.00 91.38 81 SER A C 1
ATOM 609 O O . SER A 1 81 ? -3.567 -1.422 -2.180 1.00 91.38 81 SER A O 1
ATOM 611 N N . THR A 1 82 ? -3.684 -2.717 -0.365 1.00 90.00 82 THR A N 1
ATOM 612 C CA . THR A 1 82 ? -2.421 -3.418 -0.648 1.00 90.00 82 THR A CA 1
ATOM 613 C C . THR A 1 82 ? -2.461 -4.109 -2.018 1.00 90.00 82 THR A C 1
ATOM 615 O O . THR A 1 82 ? -1.505 -4.029 -2.787 1.00 90.00 82 THR A O 1
ATOM 618 N N . LYS A 1 83 ? -3.575 -4.757 -2.387 1.00 90.00 83 LYS A N 1
ATOM 619 C CA . LYS A 1 83 ? -3.711 -5.388 -3.713 1.00 90.00 83 LYS A CA 1
ATOM 620 C C . LYS A 1 83 ? -3.718 -4.364 -4.852 1.00 90.00 83 LYS A C 1
ATOM 622 O O . LYS A 1 83 ? -3.072 -4.597 -5.872 1.00 90.00 83 LYS A O 1
ATOM 627 N N . ILE A 1 84 ? -4.430 -3.251 -4.680 1.00 89.06 84 ILE A N 1
ATOM 628 C CA . ILE A 1 84 ? -4.534 -2.191 -5.694 1.00 89.06 84 ILE A CA 1
ATOM 629 C C . ILE A 1 84 ? -3.178 -1.509 -5.899 1.00 89.06 84 ILE A C 1
ATOM 631 O O . ILE A 1 84 ? -2.701 -1.407 -7.027 1.00 89.06 84 ILE A O 1
ATOM 635 N N . VAL A 1 85 ? -2.515 -1.111 -4.814 1.00 86.50 85 VAL A N 1
ATOM 636 C CA . VAL A 1 85 ? -1.214 -0.435 -4.870 1.00 86.50 85 VAL A CA 1
ATOM 637 C C . VAL A 1 85 ? -0.142 -1.359 -5.460 1.00 86.50 85 VAL A C 1
ATOM 639 O O . VAL A 1 85 ? 0.617 -0.919 -6.324 1.00 86.50 85 VAL A O 1
ATOM 642 N N . ARG A 1 86 ? -0.139 -2.660 -5.111 1.00 86.56 86 ARG A N 1
ATOM 643 C CA . ARG A 1 86 ? 0.750 -3.651 -5.751 1.00 86.56 86 ARG A CA 1
ATOM 644 C C . ARG A 1 86 ? 0.555 -3.688 -7.264 1.00 86.56 86 ARG A C 1
ATOM 646 O O . ARG A 1 86 ? 1.524 -3.829 -8.000 1.00 86.56 86 ARG A O 1
ATOM 653 N N . ARG A 1 87 ? -0.687 -3.573 -7.744 1.00 87.50 87 ARG A N 1
ATOM 654 C CA . ARG A 1 87 ? -0.983 -3.584 -9.181 1.00 87.50 87 ARG A CA 1
ATOM 655 C C . ARG A 1 87 ? -0.386 -2.369 -9.889 1.00 87.50 87 ARG A C 1
ATOM 657 O O . ARG A 1 87 ? 0.240 -2.552 -10.927 1.00 87.50 87 ARG A O 1
ATOM 664 N N . TYR A 1 88 ? -0.532 -1.167 -9.331 1.00 86.06 88 TYR A N 1
ATOM 665 C CA . TYR A 1 88 ? 0.092 0.032 -9.906 1.00 86.06 88 TYR A CA 1
ATOM 666 C C . TYR A 1 88 ? 1.617 -0.075 -9.928 1.00 86.06 88 TYR A C 1
ATOM 668 O O . TYR A 1 88 ? 2.241 0.263 -10.930 1.00 86.06 88 TYR A O 1
ATOM 676 N N . TYR A 1 89 ? 2.206 -0.636 -8.871 1.00 84.06 89 TYR A N 1
ATOM 677 C CA . TYR A 1 89 ? 3.650 -0.840 -8.801 1.00 84.06 89 TYR A CA 1
ATOM 678 C C . TYR A 1 89 ? 4.159 -1.866 -9.830 1.00 84.06 89 TYR A C 1
ATOM 680 O O . TYR A 1 89 ? 5.172 -1.638 -10.482 1.00 84.06 89 TYR A O 1
ATOM 688 N N . LYS A 1 90 ? 3.408 -2.950 -10.075 1.00 86.69 90 LYS A N 1
ATOM 689 C CA . LYS A 1 90 ? 3.715 -3.900 -11.159 1.00 86.69 90 LYS A CA 1
ATOM 690 C C . LYS A 1 90 ? 3.669 -3.253 -12.543 1.00 86.69 90 LYS A C 1
ATOM 692 O O . LYS A 1 90 ? 4.516 -3.556 -13.378 1.00 86.69 90 LYS A O 1
ATOM 697 N N . ILE A 1 91 ? 2.700 -2.368 -12.790 1.00 86.81 91 ILE A N 1
ATOM 698 C CA . ILE A 1 91 ? 2.604 -1.624 -14.058 1.00 86.81 91 ILE A CA 1
ATOM 699 C C . ILE A 1 91 ? 3.816 -0.701 -14.220 1.00 86.81 91 ILE A C 1
ATOM 701 O O . ILE A 1 91 ? 4.400 -0.646 -15.299 1.00 86.81 91 ILE A O 1
ATOM 705 N N . TYR A 1 92 ? 4.229 -0.023 -13.148 1.00 86.81 92 TYR A N 1
ATOM 706 C CA . TYR A 1 92 ? 5.456 0.772 -13.134 1.00 86.81 92 TYR A CA 1
ATOM 707 C C . TYR A 1 92 ? 6.687 -0.079 -13.498 1.00 86.81 92 TYR A C 1
ATOM 709 O O . TYR A 1 92 ? 7.381 0.254 -14.455 1.00 86.81 92 TYR A O 1
ATOM 717 N N . ALA A 1 93 ? 6.904 -1.212 -12.819 1.00 84.94 93 ALA A N 1
ATOM 718 C CA . ALA A 1 93 ? 8.040 -2.101 -13.085 1.00 84.94 93 ALA A CA 1
ATOM 719 C C . ALA A 1 93 ? 8.019 -2.676 -14.515 1.00 84.94 93 ALA A C 1
ATOM 721 O O . ALA A 1 93 ? 9.051 -2.760 -15.173 1.00 84.94 93 ALA A O 1
ATOM 722 N N . SER A 1 94 ? 6.833 -3.002 -15.039 1.00 85.12 94 SER A N 1
ATOM 723 C CA . SER A 1 94 ? 6.679 -3.500 -16.415 1.00 85.12 94 SER A CA 1
ATOM 724 C C . SER A 1 94 ? 7.060 -2.435 -17.451 1.00 85.12 94 SER A C 1
ATOM 726 O O . SER A 1 94 ? 7.799 -2.720 -18.392 1.00 85.12 94 SER A O 1
ATOM 728 N N . ASN A 1 95 ? 6.603 -1.191 -17.260 1.00 84.19 95 ASN A N 1
ATOM 729 C CA . ASN A 1 95 ? 6.978 -0.068 -18.124 1.00 84.19 95 ASN A CA 1
ATOM 730 C C . ASN A 1 95 ? 8.473 0.255 -18.026 1.00 84.19 95 ASN A C 1
ATOM 732 O O . ASN A 1 95 ? 9.099 0.586 -19.031 1.00 84.19 95 ASN A O 1
ATOM 736 N N . TYR A 1 96 ? 9.056 0.114 -16.837 1.00 83.88 96 TYR A N 1
ATOM 737 C CA . TYR A 1 96 ? 10.484 0.296 -16.617 1.00 83.88 96 TYR A CA 1
ATOM 738 C C . TYR A 1 96 ? 11.319 -0.707 -17.434 1.00 83.88 96 TYR A C 1
ATOM 740 O O . TYR A 1 96 ? 12.187 -0.295 -18.206 1.00 83.88 96 TYR A O 1
ATOM 748 N N . ILE A 1 97 ? 10.979 -1.999 -17.385 1.00 85.19 97 ILE A N 1
ATOM 749 C CA . ILE A 1 97 ? 11.626 -3.045 -18.199 1.00 85.19 97 ILE A CA 1
ATOM 750 C C . ILE A 1 97 ? 11.433 -2.786 -19.696 1.00 85.19 97 ILE A C 1
ATOM 752 O O . ILE A 1 97 ? 12.384 -2.881 -20.472 1.00 85.19 97 ILE A O 1
ATOM 756 N N . TYR A 1 98 ? 10.219 -2.423 -20.117 1.00 84.25 98 TYR A N 1
ATOM 757 C CA . TYR A 1 98 ? 9.945 -2.111 -21.520 1.00 84.25 98 TYR A CA 1
ATOM 758 C C . TYR A 1 98 ? 10.779 -0.917 -22.013 1.00 84.25 98 TYR A C 1
ATOM 760 O O . TYR A 1 98 ? 11.361 -0.970 -23.096 1.00 84.25 98 TYR A O 1
ATOM 768 N N . SER A 1 99 ? 10.936 0.122 -21.185 1.00 81.44 99 SER A N 1
ATOM 769 C CA . SER A 1 99 ? 11.808 1.259 -21.493 1.00 81.44 99 SER A CA 1
ATOM 770 C C . SER A 1 99 ? 13.270 0.836 -21.674 1.00 81.44 99 SER A C 1
ATOM 772 O O . SER A 1 99 ? 13.943 1.314 -22.589 1.00 81.44 99 SER A O 1
ATOM 774 N N . ALA A 1 100 ? 13.757 -0.103 -20.863 1.00 80.81 100 ALA A N 1
ATOM 775 C CA . ALA A 1 100 ? 15.117 -0.615 -20.964 1.00 80.81 100 ALA A CA 1
ATOM 776 C C . ALA A 1 100 ? 15.319 -1.481 -22.219 1.00 80.81 100 ALA A C 1
ATOM 778 O O . ALA A 1 100 ? 16.352 -1.359 -22.879 1.00 80.81 100 ALA A O 1
ATOM 779 N N . ARG A 1 101 ? 14.312 -2.273 -22.622 1.00 82.31 101 ARG A N 1
ATOM 780 C CA . ARG A 1 101 ? 14.315 -2.995 -23.909 1.00 82.31 101 ARG A CA 1
ATOM 781 C C . ARG A 1 101 ? 14.402 -2.040 -25.100 1.00 82.31 101 ARG A C 1
ATOM 783 O O . ARG A 1 101 ? 15.194 -2.283 -26.007 1.00 82.31 101 ARG A O 1
ATOM 790 N N . LEU A 1 102 ? 13.661 -0.929 -25.078 1.00 78.75 102 LEU A N 1
ATOM 791 C CA . LEU A 1 102 ? 13.736 0.098 -26.126 1.00 78.75 102 LEU A CA 1
ATOM 792 C C . LEU A 1 102 ? 15.129 0.738 -26.207 1.00 78.75 102 LEU A C 1
ATOM 794 O O . LEU A 1 102 ? 15.697 0.842 -27.293 1.00 78.75 102 LEU A O 1
ATOM 798 N N . HIS A 1 103 ? 15.728 1.093 -25.065 1.00 76.19 103 HIS A N 1
ATOM 799 C CA . HIS A 1 103 ? 17.103 1.607 -25.042 1.00 76.19 103 HIS A CA 1
ATOM 800 C C . HIS A 1 103 ? 18.126 0.561 -25.525 1.00 76.19 103 HIS A C 1
ATOM 802 O O . HIS A 1 103 ? 19.140 0.934 -26.116 1.00 76.19 103 HIS A O 1
ATOM 808 N N . LYS A 1 104 ? 17.860 -0.741 -25.319 1.00 75.62 104 LYS A N 1
ATOM 809 C CA . LYS A 1 104 ? 18.681 -1.861 -25.824 1.00 75.62 104 LYS A CA 1
ATOM 810 C C . LYS A 1 104 ? 18.599 -1.999 -27.327 1.00 75.62 104 LYS A C 1
ATOM 812 O O . LYS A 1 104 ? 19.641 -2.061 -27.974 1.00 75.62 104 LYS A O 1
ATOM 817 N N . ALA A 1 105 ? 17.394 -1.946 -27.878 1.00 75.69 105 ALA A N 1
ATOM 818 C CA . ALA A 1 105 ? 17.185 -1.944 -29.319 1.00 75.69 105 ALA A CA 1
ATOM 819 C C . ALA A 1 105 ? 17.832 -0.724 -30.004 1.00 75.69 105 ALA A C 1
ATOM 821 O O . ALA A 1 105 ? 18.363 -0.853 -31.103 1.00 75.69 105 ALA A O 1
ATOM 822 N N . ALA A 1 106 ? 17.847 0.436 -29.338 1.00 71.88 106 ALA A N 1
ATOM 823 C CA . ALA A 1 106 ? 18.463 1.664 -29.842 1.00 71.88 106 ALA A CA 1
ATOM 824 C C . ALA A 1 106 ? 19.993 1.747 -29.637 1.00 71.88 106 ALA A C 1
ATOM 826 O O . ALA A 1 106 ? 20.610 2.720 -30.063 1.00 71.88 106 ALA A O 1
ATOM 827 N N . GLY A 1 107 ? 20.620 0.769 -28.968 1.00 66.88 107 GLY A N 1
ATOM 828 C CA . GLY A 1 107 ? 22.061 0.780 -28.679 1.00 66.88 107 GLY A CA 1
ATOM 829 C C . GLY A 1 107 ? 22.509 1.801 -27.619 1.00 66.88 107 GLY A C 1
ATOM 830 O O . GLY A 1 107 ? 23.704 2.038 -27.481 1.00 66.88 107 GLY A O 1
ATOM 831 N N . ALA A 1 108 ? 21.576 2.382 -26.854 1.00 62.69 108 ALA A N 1
ATOM 832 C CA . ALA A 1 108 ? 21.804 3.493 -25.917 1.00 62.69 108 ALA A CA 1
ATOM 833 C C . ALA A 1 108 ? 21.618 3.113 -24.427 1.00 62.69 108 ALA A C 1
ATOM 835 O O . ALA A 1 108 ? 21.475 3.976 -23.561 1.00 62.69 108 ALA A O 1
ATOM 836 N N . VAL A 1 109 ? 21.599 1.814 -24.103 1.00 58.19 109 VAL A N 1
ATOM 837 C CA . VAL A 1 109 ? 21.370 1.288 -22.736 1.00 58.19 109 VAL A CA 1
ATOM 838 C C . VAL A 1 109 ? 22.279 1.872 -21.655 1.00 58.19 109 VAL A C 1
ATOM 840 O O . VAL A 1 109 ? 21.742 2.230 -20.605 1.00 58.19 109 VAL A O 1
ATOM 843 N N . PRO A 1 110 ? 23.615 1.950 -21.842 1.00 53.81 110 PRO A N 1
ATOM 844 C CA . PRO A 1 110 ? 24.525 2.222 -20.729 1.00 53.81 110 PRO A CA 1
ATOM 845 C C . PRO A 1 110 ? 24.490 3.675 -20.247 1.00 53.81 110 PRO A C 1
ATOM 847 O O . PRO A 1 110 ? 25.005 3.977 -19.174 1.00 53.81 110 PRO A O 1
ATOM 850 N N . GLU A 1 111 ? 23.922 4.585 -21.039 1.00 60.25 111 GLU A N 1
ATOM 851 C CA . GLU A 1 111 ? 24.081 6.026 -20.830 1.00 60.25 111 GLU A CA 1
ATOM 852 C C . GLU A 1 111 ? 22.906 6.663 -20.080 1.00 60.25 111 GLU A C 1
ATOM 854 O O . GLU A 1 111 ? 23.056 7.743 -19.508 1.00 60.25 111 GLU A O 1
ATOM 859 N N . HIS A 1 112 ? 21.739 6.008 -20.036 1.00 65.31 112 HIS A N 1
ATOM 860 C CA . HIS A 1 112 ? 20.549 6.619 -19.448 1.00 65.31 112 HIS A CA 1
ATOM 861 C C . HIS A 1 112 ? 20.474 6.379 -17.924 1.00 65.31 112 HIS A C 1
ATOM 863 O O . HIS A 1 112 ? 20.367 5.224 -17.502 1.00 65.31 112 HIS A O 1
ATOM 869 N N . PRO A 1 113 ? 20.436 7.434 -17.074 1.00 69.69 113 PRO A N 1
ATOM 870 C CA . PRO A 1 113 ? 20.444 7.305 -15.610 1.00 69.69 113 PRO A CA 1
ATOM 871 C C . PRO A 1 113 ? 19.330 6.425 -15.043 1.00 69.69 113 PRO A C 1
ATOM 873 O O . PRO A 1 113 ? 19.499 5.823 -13.990 1.00 69.69 113 PRO A O 1
ATOM 876 N N . TRP A 1 114 ? 18.195 6.327 -15.741 1.00 67.69 114 TRP A N 1
ATOM 877 C CA . TRP A 1 114 ? 17.104 5.450 -15.314 1.00 67.69 114 TRP A CA 1
ATOM 878 C C . TRP A 1 114 ? 17.463 3.973 -15.357 1.00 67.69 114 TRP A C 1
ATOM 880 O O . TRP A 1 114 ? 16.944 3.245 -14.532 1.00 67.69 114 TRP A O 1
ATOM 890 N N . ASN A 1 115 ? 18.350 3.523 -16.244 1.00 72.81 115 ASN A N 1
ATOM 891 C CA . ASN A 1 115 ? 18.678 2.101 -16.369 1.00 72.81 115 ASN A CA 1
ATOM 892 C C . ASN A 1 115 ? 19.811 1.671 -15.424 1.00 72.81 115 ASN A C 1
ATOM 894 O O . ASN A 1 115 ? 20.213 0.512 -15.461 1.00 72.81 115 ASN A O 1
ATOM 898 N N . GLN A 1 116 ? 20.340 2.573 -14.585 1.00 73.25 116 GLN A N 1
ATOM 899 C CA . GLN A 1 116 ? 21.470 2.261 -13.703 1.00 73.25 116 GLN A CA 1
ATOM 900 C C . GLN A 1 116 ? 21.176 1.106 -12.752 1.00 73.25 116 GLN A C 1
ATOM 902 O O . GLN A 1 116 ? 22.048 0.266 -12.554 1.00 73.25 116 GLN A O 1
ATOM 907 N N . ASP A 1 117 ? 19.960 1.013 -12.218 1.00 73.38 117 ASP A N 1
ATOM 908 C CA . ASP A 1 117 ? 19.600 -0.085 -11.320 1.00 73.38 117 ASP A CA 1
ATOM 909 C C . ASP A 1 117 ? 19.618 -1.434 -12.054 1.00 73.38 117 ASP A C 1
ATOM 911 O O . ASP A 1 117 ? 20.178 -2.399 -11.536 1.00 73.38 117 ASP A O 1
ATOM 915 N N . LEU A 1 118 ? 19.136 -1.473 -13.304 1.00 75.06 118 LEU A N 1
ATOM 916 C CA . LEU A 1 118 ? 19.187 -2.659 -14.175 1.00 75.06 118 LEU A CA 1
ATOM 917 C C . LEU A 1 118 ? 20.616 -3.047 -14.579 1.00 75.06 118 LEU A C 1
ATOM 919 O O . LEU A 1 118 ? 20.923 -4.231 -14.716 1.00 75.06 118 LEU A O 1
ATOM 923 N N . ILE A 1 119 ? 21.490 -2.054 -14.773 1.00 74.44 119 ILE A N 1
ATOM 924 C CA . ILE A 1 119 ? 22.919 -2.268 -15.042 1.00 74.44 119 ILE A CA 1
ATOM 925 C C . ILE A 1 119 ? 23.591 -2.865 -13.804 1.00 74.44 119 ILE A C 1
ATOM 927 O O . ILE A 1 119 ? 24.286 -3.874 -13.900 1.00 74.44 119 ILE A O 1
ATOM 931 N N . ASN A 1 120 ? 23.356 -2.271 -12.634 1.00 74.56 120 ASN A N 1
ATOM 932 C CA . ASN A 1 120 ? 23.994 -2.663 -11.381 1.00 74.56 120 ASN A CA 1
ATOM 933 C C . ASN A 1 120 ? 23.607 -4.080 -10.936 1.00 74.56 120 ASN A C 1
ATOM 935 O O . ASN A 1 120 ? 24.409 -4.750 -10.287 1.00 74.56 120 ASN A O 1
ATOM 939 N N . CYS A 1 121 ? 22.400 -4.543 -11.275 1.00 72.81 121 CYS A N 1
ATOM 940 C CA . CYS A 1 121 ? 21.948 -5.899 -10.964 1.00 72.81 121 CYS A CA 1
ATOM 941 C C . CYS A 1 121 ? 22.216 -6.926 -12.080 1.00 72.81 121 CYS A C 1
ATOM 943 O O . CYS A 1 121 ? 21.877 -8.094 -11.909 1.00 72.81 121 CYS A O 1
ATOM 945 N N . GLY A 1 122 ? 22.830 -6.522 -13.200 1.00 72.00 122 GLY A N 1
ATOM 946 C CA . GLY A 1 122 ? 23.149 -7.415 -14.322 1.00 72.00 122 GLY A CA 1
ATOM 947 C C . GLY A 1 122 ? 21.934 -7.889 -15.130 1.00 72.00 122 GLY A C 1
ATOM 948 O O . GLY A 1 122 ? 22.077 -8.720 -16.020 1.00 72.00 122 GLY A O 1
ATOM 949 N N . PHE A 1 123 ? 20.740 -7.346 -14.872 1.00 81.00 123 PHE A N 1
ATOM 950 C CA . PHE A 1 123 ? 19.485 -7.804 -15.478 1.00 81.00 123 PHE A CA 1
ATOM 951 C C . PHE A 1 123 ? 19.395 -7.562 -16.995 1.00 81.00 123 PHE A C 1
ATOM 953 O O . PHE A 1 123 ? 18.597 -8.182 -17.692 1.00 81.00 123 PHE A O 1
ATOM 960 N N . LEU A 1 124 ? 20.218 -6.666 -17.539 1.00 74.88 124 LEU A N 1
ATOM 961 C CA . LEU A 1 124 ? 20.209 -6.316 -18.963 1.00 74.88 124 LEU A CA 1
ATOM 962 C C . LEU A 1 124 ? 20.547 -7.474 -19.909 1.00 74.88 124 LEU A C 1
ATOM 964 O O . LEU A 1 124 ? 20.091 -7.476 -21.061 1.00 74.88 124 LEU A O 1
ATOM 968 N N . GLU A 1 125 ? 21.343 -8.435 -19.442 1.00 77.56 125 GLU A N 1
ATOM 969 C CA . GLU A 1 125 ? 21.698 -9.623 -20.221 1.00 77.56 125 GLU A CA 1
ATOM 970 C C . GLU A 1 125 ? 20.481 -10.540 -20.397 1.00 77.56 125 GLU A C 1
ATOM 972 O O . GLU A 1 125 ? 20.231 -11.020 -21.503 1.00 77.56 125 GLU A O 1
ATOM 977 N N . ASP A 1 126 ? 19.652 -10.648 -19.356 1.00 83.25 126 ASP A N 1
ATOM 978 C CA . ASP A 1 126 ? 18.484 -11.532 -19.296 1.00 83.25 126 ASP A CA 1
ATOM 979 C C . ASP A 1 126 ? 17.147 -10.821 -19.576 1.00 83.25 126 ASP A C 1
ATOM 981 O O . ASP A 1 126 ? 16.087 -11.437 -19.490 1.00 83.25 126 ASP A O 1
ATOM 985 N N . ILE A 1 127 ? 17.162 -9.536 -19.948 1.00 81.38 127 ILE A N 1
ATOM 986 C CA . ILE A 1 127 ? 15.956 -8.697 -20.099 1.00 81.38 127 ILE A CA 1
ATOM 987 C C . ILE A 1 127 ? 14.921 -9.240 -21.101 1.00 81.38 127 ILE A C 1
ATOM 989 O O . ILE A 1 127 ? 13.748 -8.865 -21.051 1.00 81.38 127 ILE A O 1
ATOM 993 N N . ASP A 1 128 ? 15.337 -10.107 -22.022 1.00 81.75 128 ASP A N 1
ATOM 994 C CA . ASP A 1 128 ? 14.484 -10.720 -23.044 1.00 81.75 128 ASP A CA 1
ATOM 995 C C . ASP A 1 128 ? 13.870 -12.058 -22.579 1.00 81.75 128 ASP A C 1
ATOM 997 O O . ASP A 1 128 ? 12.941 -12.559 -23.211 1.00 81.75 128 ASP A O 1
ATOM 1001 N N . SER A 1 129 ? 14.335 -12.612 -21.453 1.00 87.81 129 SER A N 1
ATOM 1002 C CA . SER A 1 129 ? 13.798 -13.828 -20.833 1.00 87.81 129 SER A CA 1
ATOM 1003 C C . SER A 1 129 ? 12.542 -13.524 -20.014 1.00 87.81 129 SER A C 1
ATOM 1005 O O . SER A 1 129 ? 12.570 -12.692 -19.107 1.00 87.81 129 SER A O 1
ATOM 1007 N N . GLU A 1 130 ? 11.435 -14.215 -20.304 1.00 84.44 130 GLU A N 1
ATOM 1008 C CA . GLU A 1 130 ? 10.178 -14.068 -19.552 1.00 84.44 130 GLU A CA 1
ATOM 1009 C C . GLU A 1 130 ? 10.354 -14.427 -18.071 1.00 84.44 130 GLU A C 1
ATOM 1011 O O . GLU A 1 130 ? 9.942 -13.658 -17.205 1.00 84.44 130 GLU A O 1
ATOM 1016 N N . ASP A 1 131 ? 11.055 -15.525 -17.772 1.00 86.06 131 ASP A N 1
ATOM 1017 C CA . ASP A 1 131 ? 11.299 -15.970 -16.395 1.00 86.06 131 ASP A CA 1
ATOM 1018 C C . ASP A 1 131 ? 12.116 -14.946 -15.596 1.00 86.06 131 ASP A C 1
ATOM 1020 O O . ASP A 1 131 ? 11.868 -14.717 -14.409 1.00 86.06 131 ASP A O 1
ATOM 1024 N N . ALA A 1 132 ? 13.098 -14.309 -16.243 1.00 83.25 132 ALA A N 1
ATOM 1025 C CA . ALA A 1 132 ? 13.910 -13.282 -15.606 1.00 83.25 132 ALA A CA 1
ATOM 1026 C C . ALA A 1 132 ? 13.079 -12.021 -15.337 1.00 83.25 132 ALA A C 1
ATOM 1028 O O . ALA A 1 132 ? 13.163 -11.457 -14.248 1.00 83.25 132 ALA A O 1
ATOM 1029 N N . VAL A 1 133 ? 12.246 -11.605 -16.296 1.00 83.94 133 VAL A N 1
ATOM 1030 C CA . VAL A 1 133 ? 11.326 -10.465 -16.158 1.00 83.94 133 VAL A CA 1
ATOM 1031 C C . VAL A 1 133 ? 10.330 -10.677 -15.031 1.00 83.94 133 VAL A C 1
ATOM 1033 O O . VAL A 1 133 ? 10.178 -9.797 -14.184 1.00 83.94 133 VAL A O 1
ATOM 1036 N N . ASP A 1 134 ? 9.692 -11.841 -14.975 1.00 84.19 134 ASP A N 1
ATOM 1037 C CA . ASP A 1 134 ? 8.730 -12.152 -13.922 1.00 84.19 134 ASP A CA 1
ATOM 1038 C C . ASP A 1 134 ? 9.394 -12.166 -12.546 1.00 84.19 134 ASP A C 1
ATOM 1040 O O . ASP A 1 134 ? 8.856 -11.603 -11.586 1.00 84.19 134 ASP A O 1
ATOM 1044 N N . LYS A 1 135 ? 10.594 -12.749 -12.459 1.00 83.50 135 LYS A N 1
ATOM 1045 C CA . LYS A 1 135 ? 11.383 -12.752 -11.230 1.00 83.50 135 LYS A CA 1
ATOM 1046 C C . LYS A 1 135 ? 11.783 -11.340 -10.811 1.00 83.50 135 LYS A C 1
ATOM 1048 O O . LYS A 1 135 ? 11.582 -10.992 -9.655 1.00 83.50 135 LYS A O 1
ATOM 1053 N N . PHE A 1 136 ? 12.271 -10.513 -11.734 1.00 84.06 136 PHE A N 1
ATOM 1054 C CA . PHE A 1 136 ? 12.634 -9.127 -11.447 1.00 84.06 136 PHE A CA 1
ATOM 1055 C C . PHE A 1 136 ? 11.427 -8.326 -10.955 1.00 84.06 136 PHE A C 1
ATOM 1057 O O . PHE A 1 136 ? 11.521 -7.636 -9.949 1.00 84.06 136 PHE A O 1
ATOM 1064 N N . ILE A 1 137 ? 10.265 -8.444 -11.610 1.00 83.56 137 ILE A N 1
ATOM 1065 C CA . ILE A 1 137 ? 9.045 -7.747 -11.176 1.00 83.56 137 ILE A CA 1
ATOM 1066 C C . ILE A 1 137 ? 8.632 -8.190 -9.768 1.00 83.56 137 ILE A C 1
ATOM 1068 O O . ILE A 1 137 ? 8.149 -7.365 -8.985 1.00 83.56 137 ILE A O 1
ATOM 1072 N N . ASP A 1 138 ? 8.762 -9.478 -9.437 1.00 82.56 138 ASP A N 1
ATOM 1073 C CA . ASP A 1 138 ? 8.421 -9.955 -8.098 1.00 82.56 138 ASP A CA 1
ATOM 1074 C C . ASP A 1 138 ? 9.459 -9.546 -7.045 1.00 82.56 138 ASP A C 1
ATOM 1076 O O . ASP A 1 138 ? 9.055 -9.146 -5.951 1.00 82.56 138 ASP A O 1
ATOM 1080 N N . ASP A 1 139 ? 10.750 -9.549 -7.381 1.00 81.81 139 ASP A N 1
ATOM 1081 C CA . ASP A 1 139 ? 11.833 -9.048 -6.529 1.00 81.81 139 ASP A CA 1
ATOM 1082 C C . ASP A 1 139 ? 11.641 -7.547 -6.256 1.00 81.81 139 ASP A C 1
ATOM 1084 O O . ASP A 1 139 ? 11.570 -7.142 -5.099 1.00 81.81 139 ASP A O 1
ATOM 1088 N N . GLU A 1 140 ? 11.380 -6.736 -7.281 1.00 76.50 140 GLU A N 1
ATOM 1089 C CA . GLU A 1 140 ? 11.072 -5.303 -7.158 1.00 76.50 140 GLU A CA 1
ATOM 1090 C C . GLU A 1 140 ? 9.838 -5.064 -6.258 1.00 76.50 140 GLU A C 1
ATOM 1092 O O . GLU A 1 140 ? 9.756 -4.112 -5.479 1.00 76.50 140 GLU A O 1
ATOM 1097 N N . CYS A 1 141 ? 8.853 -5.970 -6.315 1.00 74.62 141 CYS A N 1
ATOM 1098 C CA . CYS A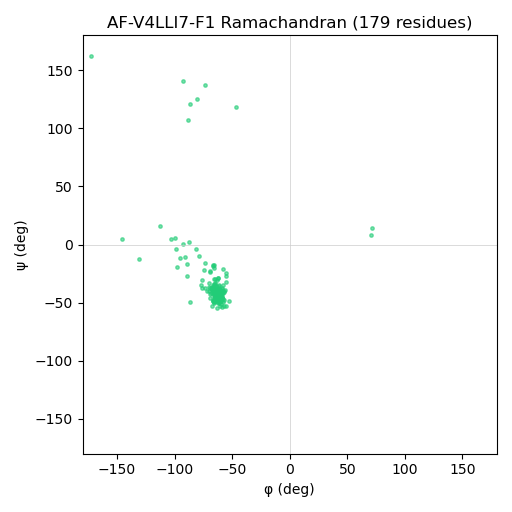 1 141 ? 7.651 -5.924 -5.481 1.00 74.62 141 CYS A CA 1
ATOM 1099 C C . CYS A 1 141 ? 7.850 -6.432 -4.040 1.00 74.62 141 CYS A C 1
ATOM 1101 O O . CYS A 1 141 ? 6.914 -6.312 -3.234 1.00 74.62 141 CYS A O 1
ATOM 1103 N N . ASN A 1 142 ? 8.983 -7.044 -3.703 1.00 74.44 142 ASN A N 1
ATOM 1104 C CA . ASN A 1 142 ? 9.196 -7.688 -2.405 1.00 74.44 142 ASN A CA 1
ATOM 1105 C C . ASN A 1 142 ? 10.513 -7.303 -1.715 1.00 74.44 142 ASN A C 1
ATOM 1107 O O . ASN A 1 142 ? 10.632 -7.576 -0.520 1.00 74.44 142 ASN A O 1
ATOM 1111 N N . ASP A 1 143 ? 11.454 -6.658 -2.404 1.00 77.12 143 ASP A N 1
ATOM 1112 C CA . ASP A 1 143 ? 12.724 -6.210 -1.837 1.00 77.12 143 ASP A CA 1
ATOM 1113 C C . ASP A 1 143 ? 12.509 -4.985 -0.926 1.00 77.12 143 ASP A C 1
ATOM 1115 O O . ASP A 1 143 ? 11.744 -4.057 -1.212 1.00 77.12 143 ASP A O 1
ATOM 1119 N N . GLU A 1 144 ? 13.186 -5.001 0.224 1.00 67.75 144 GLU A N 1
ATOM 1120 C CA . GLU A 1 144 ? 13.058 -4.011 1.291 1.00 67.75 144 GLU A CA 1
ATOM 1121 C C . GLU A 1 144 ? 13.541 -2.619 0.877 1.00 67.75 144 GLU A C 1
ATOM 1123 O O . GLU A 1 144 ? 13.159 -1.622 1.495 1.00 67.75 144 GLU A O 1
ATOM 1128 N N . LYS A 1 145 ? 14.364 -2.549 -0.173 1.00 68.44 145 LYS A N 1
ATOM 1129 C CA . LYS A 1 145 ? 14.899 -1.300 -0.723 1.00 68.44 145 LYS A CA 1
ATOM 1130 C C . LYS A 1 145 ? 13.832 -0.443 -1.404 1.00 68.44 145 LYS A C 1
ATOM 1132 O O . LYS A 1 145 ? 14.006 0.771 -1.504 1.00 68.44 145 LYS A O 1
ATOM 1137 N N . HIS A 1 146 ? 12.725 -1.044 -1.838 1.00 74.56 146 HIS A N 1
ATOM 1138 C CA . HIS A 1 146 ? 11.708 -0.353 -2.623 1.00 74.56 146 HIS A CA 1
ATOM 1139 C C . HIS A 1 146 ? 10.616 0.225 -1.728 1.00 74.56 146 HIS A C 1
ATOM 1141 O O . HIS A 1 146 ? 10.138 -0.400 -0.778 1.00 74.56 146 HIS A O 1
ATOM 1147 N N . SER A 1 147 ? 10.157 1.434 -2.065 1.00 73.62 147 SER A N 1
ATOM 1148 C CA . SER A 1 147 ? 9.161 2.164 -1.269 1.00 73.62 147 SER A CA 1
ATOM 1149 C C . SER A 1 147 ? 7.878 1.356 -1.048 1.00 73.62 147 SER A C 1
ATOM 1151 O O . SER A 1 147 ? 7.250 1.454 0.006 1.00 73.62 147 SER A O 1
ATOM 1153 N N . TRP A 1 148 ? 7.505 0.508 -2.010 1.00 81.19 148 TRP A N 1
ATOM 1154 C CA . TRP A 1 148 ? 6.356 -0.385 -1.900 1.00 81.19 148 TRP A CA 1
ATOM 1155 C C . TRP A 1 148 ? 6.428 -1.319 -0.681 1.00 81.19 148 TRP A C 1
ATOM 1157 O O . TRP A 1 148 ? 5.424 -1.486 0.017 1.00 81.19 148 TRP A O 1
ATOM 1167 N N . TYR A 1 149 ? 7.599 -1.876 -0.368 1.00 81.94 149 TYR A N 1
ATOM 1168 C CA . TYR A 1 149 ? 7.766 -2.773 0.773 1.00 81.94 149 TYR A CA 1
ATOM 1169 C C . TYR A 1 149 ? 7.449 -2.089 2.105 1.00 81.94 149 TYR A C 1
ATOM 1171 O O . TYR A 1 149 ? 6.708 -2.625 2.939 1.00 81.94 149 TYR A O 1
ATOM 1179 N N . PHE A 1 150 ? 7.951 -0.864 2.275 1.00 85.12 150 PHE A N 1
ATOM 1180 C CA . PHE A 1 150 ? 7.640 -0.032 3.432 1.00 85.12 150 PHE A CA 1
ATOM 1181 C C . PHE A 1 150 ? 6.130 0.213 3.548 1.00 85.12 150 PHE A C 1
ATOM 1183 O O . PHE A 1 150 ? 5.548 -0.001 4.613 1.00 85.12 150 PHE A O 1
ATOM 1190 N N . TYR A 1 151 ? 5.466 0.584 2.450 1.00 84.62 151 TYR A N 1
ATOM 1191 C CA . TYR A 1 151 ? 4.028 0.858 2.467 1.00 84.62 151 TYR A CA 1
ATOM 1192 C C . TYR A 1 151 ? 3.174 -0.384 2.715 1.00 84.62 151 TYR A C 1
ATOM 1194 O O . TYR A 1 151 ? 2.194 -0.306 3.453 1.00 84.62 151 TYR A O 1
ATOM 1202 N N . LYS A 1 152 ? 3.566 -1.546 2.187 1.00 88.12 152 LYS A N 1
ATOM 1203 C CA . LYS A 1 152 ? 2.932 -2.833 2.499 1.00 88.12 152 LYS A CA 1
ATOM 1204 C C . LYS A 1 152 ? 2.973 -3.114 4.003 1.00 88.12 152 LYS A C 1
ATOM 1206 O O . LYS A 1 152 ? 1.944 -3.450 4.589 1.00 88.12 152 LYS A O 1
ATOM 1211 N N . ARG A 1 153 ? 4.138 -2.941 4.644 1.00 89.31 153 ARG A N 1
ATOM 1212 C CA . ARG A 1 153 ? 4.282 -3.101 6.102 1.00 89.31 153 ARG A CA 1
ATOM 1213 C C . ARG A 1 153 ? 3.471 -2.060 6.874 1.00 89.31 153 A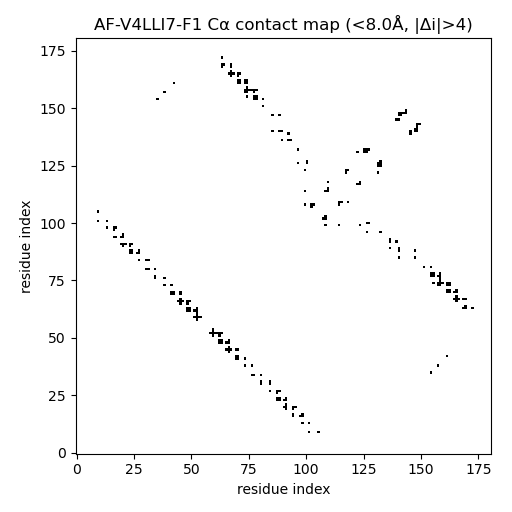RG A C 1
ATOM 1215 O O . ARG A 1 153 ? 2.813 -2.420 7.844 1.00 89.31 153 ARG A O 1
ATOM 1222 N N . LEU A 1 154 ? 3.470 -0.805 6.429 1.00 90.31 154 LEU A N 1
ATOM 1223 C CA . LEU A 1 154 ? 2.710 0.277 7.058 1.00 90.31 154 LEU A CA 1
ATOM 1224 C C . LEU A 1 154 ? 1.198 0.002 7.036 1.00 90.31 154 LEU A C 1
ATOM 1226 O O . LEU A 1 154 ? 0.541 0.081 8.073 1.00 90.31 154 LEU A O 1
ATOM 1230 N N . LEU A 1 155 ? 0.646 -0.366 5.876 1.00 90.31 155 LEU A N 1
ATOM 1231 C CA . LEU A 1 155 ? -0.771 -0.713 5.736 1.00 90.31 155 LEU A CA 1
ATOM 1232 C C . LEU A 1 155 ? -1.125 -1.940 6.585 1.00 90.31 155 LEU A C 1
ATOM 1234 O O . LEU A 1 155 ? -2.161 -1.945 7.257 1.00 90.31 155 LEU A O 1
ATOM 1238 N N . ALA A 1 156 ? -0.268 -2.965 6.597 1.00 91.06 156 ALA A N 1
ATOM 1239 C CA . ALA A 1 156 ? -0.467 -4.146 7.433 1.00 91.06 156 ALA A CA 1
ATOM 1240 C C . ALA A 1 156 ? -0.469 -3.791 8.929 1.00 91.06 156 ALA A C 1
ATOM 1242 O O . ALA A 1 156 ? -1.357 -4.234 9.656 1.00 91.06 156 ALA A O 1
ATOM 1243 N N . ALA A 1 157 ? 0.464 -2.946 9.375 1.00 91.88 157 ALA A N 1
ATOM 1244 C CA . ALA A 1 157 ? 0.525 -2.468 10.752 1.00 91.88 157 ALA A CA 1
ATOM 1245 C C . ALA A 1 157 ? -0.754 -1.712 11.142 1.00 91.88 157 ALA A C 1
ATOM 1247 O O . ALA A 1 157 ? -1.329 -2.006 12.188 1.00 91.88 157 ALA A O 1
ATOM 1248 N N . PHE A 1 158 ? -1.262 -0.816 10.285 1.00 90.69 158 PHE A N 1
ATOM 1249 C CA . PHE A 1 158 ? -2.550 -0.153 10.521 1.00 90.69 158 PHE A CA 1
ATOM 1250 C C . PHE A 1 158 ? -3.695 -1.157 10.675 1.00 90.69 158 PHE A C 1
ATOM 1252 O O . PHE A 1 158 ? -4.445 -1.080 11.648 1.00 90.69 158 PHE A O 1
ATOM 1259 N N . GLY A 1 159 ? -3.809 -2.116 9.753 1.00 90.06 159 GLY A N 1
ATOM 1260 C CA . GLY A 1 159 ? -4.857 -3.137 9.792 1.00 90.06 159 GLY A CA 1
ATOM 1261 C C . GLY A 1 159 ? -4.811 -3.983 11.066 1.00 90.06 159 GLY A C 1
ATOM 1262 O O . GLY A 1 159 ? -5.831 -4.146 11.736 1.00 90.06 159 GLY A O 1
ATOM 1263 N N . ILE A 1 160 ? -3.628 -4.481 11.438 1.00 93.81 160 ILE A N 1
ATOM 1264 C CA . ILE A 1 160 ? -3.437 -5.329 12.623 1.00 93.81 160 ILE A CA 1
ATOM 1265 C C . ILE A 1 160 ? -3.710 -4.540 13.905 1.00 93.81 160 ILE A C 1
ATOM 1267 O O . ILE A 1 160 ? -4.513 -4.981 14.725 1.00 93.81 160 ILE A O 1
ATOM 1271 N N . CYS A 1 161 ? -3.105 -3.359 14.069 1.00 93.56 161 CYS A N 1
ATOM 1272 C CA . CYS A 1 161 ? -3.284 -2.543 15.270 1.00 93.56 161 CYS A CA 1
ATOM 1273 C C . CYS A 1 161 ? -4.750 -2.142 15.475 1.00 93.56 161 CYS A C 1
ATOM 1275 O O . CYS A 1 161 ? -5.254 -2.239 16.592 1.00 93.56 161 CYS A O 1
ATOM 1277 N N . CYS A 1 162 ? -5.457 -1.753 14.408 1.00 92.06 162 CYS A N 1
ATOM 1278 C CA . CYS A 1 162 ? -6.876 -1.406 14.506 1.00 92.06 162 CYS A CA 1
ATOM 1279 C C . CYS A 1 162 ? -7.743 -2.625 14.830 1.00 92.06 162 CYS A C 1
ATOM 1281 O O . CYS A 1 162 ? -8.663 -2.512 15.631 1.00 92.06 162 CYS A O 1
ATOM 1283 N N . THR A 1 163 ? -7.423 -3.800 14.283 1.00 92.94 163 THR A N 1
ATOM 1284 C CA . THR A 1 163 ? -8.145 -5.043 14.604 1.00 92.94 163 THR A CA 1
ATOM 1285 C C . THR A 1 163 ? -7.960 -5.432 16.067 1.00 92.94 163 THR A C 1
ATOM 1287 O O . THR A 1 163 ? -8.931 -5.754 16.747 1.00 92.94 163 THR A O 1
ATOM 1290 N N . ILE A 1 164 ? -6.727 -5.358 16.577 1.00 93.00 164 ILE A N 1
ATOM 1291 C CA . ILE A 1 164 ? -6.438 -5.614 17.992 1.00 93.00 164 ILE A CA 1
ATOM 1292 C C . ILE A 1 164 ? -7.207 -4.614 18.859 1.00 93.00 164 ILE A C 1
ATOM 1294 O O . ILE A 1 164 ? -7.907 -5.027 19.779 1.00 93.00 164 ILE A O 1
ATOM 1298 N N . ALA A 1 165 ? -7.145 -3.319 18.541 1.00 90.81 165 ALA A N 1
ATOM 1299 C CA . ALA A 1 165 ? -7.870 -2.288 19.279 1.00 90.81 165 ALA A CA 1
ATOM 1300 C C . ALA A 1 165 ? -9.393 -2.516 19.264 1.00 90.81 165 ALA A C 1
ATOM 1302 O O . ALA A 1 165 ? -10.028 -2.398 20.308 1.00 90.81 165 ALA A O 1
ATOM 1303 N N . ALA A 1 166 ? -9.964 -2.913 18.122 1.00 91.38 166 ALA A N 1
ATOM 1304 C CA . ALA A 1 166 ? -11.388 -3.218 17.971 1.00 91.38 166 ALA A CA 1
ATOM 1305 C C . ALA A 1 166 ? -11.864 -4.387 18.847 1.00 91.38 166 ALA A C 1
ATOM 1307 O O . ALA A 1 166 ? -13.030 -4.428 19.222 1.00 91.38 166 ALA A O 1
ATOM 1308 N N . ILE A 1 167 ? -10.984 -5.343 19.156 1.00 90.50 167 ILE A N 1
ATOM 1309 C CA . ILE A 1 167 ? -11.299 -6.494 20.015 1.00 90.50 167 ILE A CA 1
ATOM 1310 C C . ILE A 1 167 ? -11.077 -6.130 21.483 1.00 90.50 167 ILE A C 1
ATOM 1312 O O . ILE A 1 167 ? -11.935 -6.349 22.337 1.00 90.50 167 ILE A O 1
ATOM 1316 N N . VAL A 1 168 ? -9.914 -5.553 21.773 1.00 88.06 168 VAL A N 1
ATOM 1317 C CA . VAL A 1 168 ? -9.444 -5.293 23.132 1.00 88.06 168 VAL A CA 1
ATOM 1318 C C . VAL A 1 168 ? -10.284 -4.215 23.818 1.00 88.06 168 VAL A C 1
ATOM 1320 O O . VAL A 1 168 ? -10.640 -4.365 24.987 1.00 88.06 168 VAL A O 1
ATOM 1323 N N . PHE A 1 169 ? -10.639 -3.146 23.105 1.00 84.19 169 PHE A N 1
ATOM 1324 C CA . PHE A 1 169 ? -11.341 -2.007 23.692 1.00 84.19 169 PHE A CA 1
ATOM 1325 C C . PHE A 1 169 ? -12.749 -2.370 24.221 1.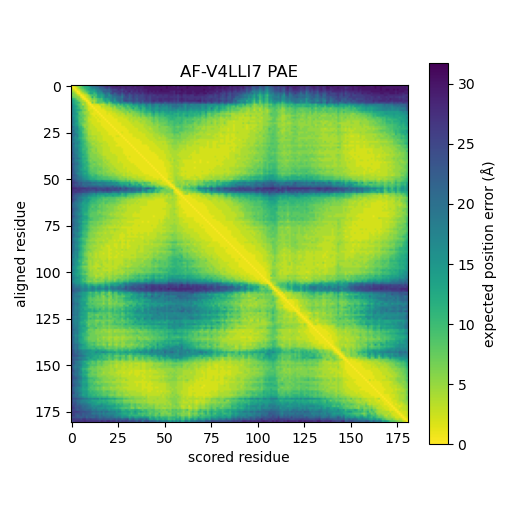00 84.19 169 PHE A C 1
ATOM 1327 O O . PHE A 1 169 ? -13.010 -2.105 25.398 1.00 84.19 169 PHE A O 1
ATOM 1334 N N . PRO A 1 170 ? -13.625 -3.065 23.464 1.00 84.25 170 PRO A N 1
ATOM 1335 C CA . PRO A 1 170 ? -14.887 -3.587 23.993 1.00 84.25 170 PRO A CA 1
ATOM 1336 C C . PRO A 1 170 ? -14.720 -4.568 25.145 1.00 84.25 170 PRO A C 1
ATOM 1338 O O . PRO A 1 170 ? -15.484 -4.504 26.102 1.00 84.25 170 PRO A O 1
ATOM 1341 N N . MET A 1 171 ? -13.741 -5.479 25.069 1.00 86.69 171 MET A N 1
ATOM 1342 C CA . MET A 1 171 ? -13.521 -6.472 26.125 1.00 86.69 171 MET A CA 1
ATOM 1343 C C . MET A 1 171 ? -13.235 -5.802 27.470 1.00 86.69 171 MET A C 1
ATOM 1345 O O . MET A 1 171 ? -13.839 -6.170 28.478 1.00 86.69 171 MET A O 1
ATOM 1349 N N . TYR A 1 172 ? -12.362 -4.790 27.483 1.00 83.81 172 TYR A N 1
ATOM 1350 C CA . TYR A 1 172 ? -12.097 -4.011 28.691 1.00 83.81 172 TYR A CA 1
ATOM 1351 C C . TYR A 1 172 ? -13.313 -3.196 29.134 1.00 83.81 172 TYR A C 1
ATOM 1353 O O . TYR A 1 172 ? -13.612 -3.177 30.324 1.00 83.81 172 TYR A O 1
ATOM 1361 N N . TRP A 1 173 ? -14.032 -2.561 28.202 1.00 82.50 173 TRP A N 1
ATOM 1362 C CA . TRP A 1 173 ? -15.218 -1.765 28.524 1.00 82.50 173 TRP A CA 1
ATOM 1363 C C . TRP A 1 173 ? -16.313 -2.601 29.193 1.00 82.50 173 TRP A C 1
ATOM 1365 O O . TRP A 1 173 ? -16.758 -2.277 30.290 1.00 82.50 173 TRP A O 1
ATOM 1375 N N . PHE A 1 174 ? -16.711 -3.719 28.583 1.00 79.88 174 PHE A N 1
ATOM 1376 C CA . PHE A 1 174 ? -17.761 -4.572 29.139 1.00 79.88 174 PHE A CA 1
ATOM 1377 C C . PHE A 1 174 ? -17.314 -5.300 30.411 1.00 79.88 174 PHE A C 1
ATOM 1379 O O . PHE A 1 174 ? -18.124 -5.476 31.317 1.00 79.88 174 PHE A O 1
ATOM 1386 N N . GLY A 1 175 ? -16.034 -5.672 30.523 1.00 79.25 175 GLY A N 1
ATOM 1387 C CA . GLY A 1 175 ? -15.478 -6.216 31.764 1.00 79.25 175 GLY A CA 1
ATOM 1388 C C . GLY A 1 175 ? -15.450 -5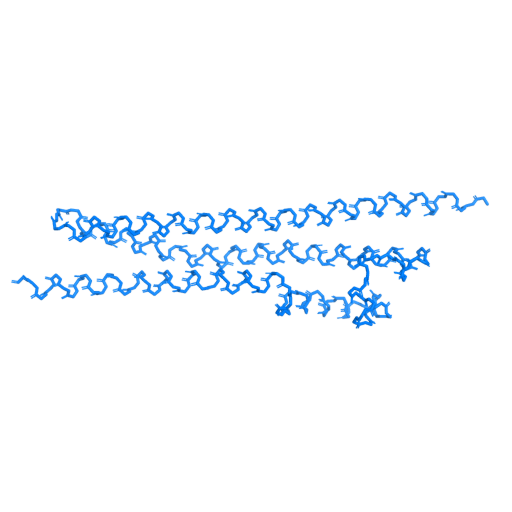.198 32.910 1.00 79.25 175 GLY A C 1
ATOM 1389 O O . GLY A 1 175 ? -15.684 -5.564 34.059 1.00 79.25 175 GLY A O 1
ATOM 1390 N N . PHE A 1 176 ? -15.198 -3.921 32.610 1.00 76.06 176 PHE A N 1
ATOM 1391 C CA . PHE A 1 176 ? -15.289 -2.833 33.583 1.00 76.06 176 PHE A CA 1
ATOM 1392 C C . PHE A 1 176 ? -16.739 -2.611 34.025 1.00 76.06 176 PHE A C 1
ATOM 1394 O O . PHE A 1 176 ? -17.018 -2.700 35.217 1.00 76.06 176 PHE A O 1
ATOM 1401 N N . VAL A 1 177 ? -17.662 -2.436 33.070 1.00 73.62 177 VAL A N 1
ATOM 1402 C CA . VAL A 1 177 ? -19.095 -2.224 33.342 1.00 73.62 177 VAL A CA 1
ATOM 1403 C C . VAL A 1 177 ? -19.694 -3.368 34.172 1.00 73.62 177 VAL A C 1
ATOM 1405 O O . VAL A 1 177 ? -20.475 -3.116 35.085 1.00 73.62 177 VAL A O 1
ATOM 1408 N N . ALA A 1 178 ? -19.312 -4.620 33.898 1.00 74.00 178 ALA A N 1
ATOM 1409 C CA . ALA A 1 178 ? -19.796 -5.787 34.640 1.00 74.00 178 ALA A CA 1
ATOM 1410 C C . ALA A 1 178 ? -19.278 -5.873 36.088 1.00 74.00 178 ALA A C 1
ATOM 1412 O O . ALA A 1 178 ? -19.913 -6.522 36.911 1.00 74.00 178 ALA A O 1
ATOM 1413 N N . ASN A 1 179 ? -18.136 -5.250 36.399 1.00 74.00 179 ASN A N 1
ATOM 1414 C CA . ASN A 1 179 ? -17.549 -5.238 37.745 1.00 74.00 179 ASN A CA 1
ATOM 1415 C C . ASN A 1 179 ? -17.921 -3.986 38.558 1.00 74.00 179 ASN A C 1
ATOM 1417 O O . ASN A 1 179 ? -17.631 -3.935 39.752 1.00 74.00 179 ASN A O 1
ATOM 1421 N N . SER A 1 180 ? -18.505 -2.967 37.923 1.00 67.00 180 SER A N 1
ATOM 1422 C CA . SER A 1 180 ? -18.882 -1.696 38.553 1.00 67.00 180 SER A CA 1
ATOM 1423 C C . SER A 1 180 ? -20.363 -1.592 38.948 1.00 67.00 180 SER A C 1
ATOM 1425 O O . SER A 1 180 ? -20.747 -0.566 39.505 1.00 67.00 180 SER A O 1
ATOM 1427 N N . GLY A 1 181 ? -21.188 -2.598 38.633 1.00 52.41 181 GLY A N 1
ATOM 1428 C CA . GLY A 1 181 ? -22.612 -2.668 38.998 1.00 52.41 181 GLY A CA 1
ATOM 1429 C C . GLY A 1 181 ? -22.870 -3.680 40.100 1.00 52.41 181 GLY A C 1
ATOM 1430 O O . GLY A 1 181 ? -23.393 -3.267 41.157 1.00 52.41 181 GLY A O 1
#